Protein AF-A0A3L7VXT5-F1 (afdb_monomer)

Sequence (358 aa):
MPLFVVDVNRTQLFGAPLPRIDAHTLASYASHIYEGCEYGCNYCDGWGRHLRPYNEQIRLMPDIAHAASAELTTIDRRAVIGLTAESDAYQPAEQHYRRTRSVLRVLAEHGQPTVIMTKSPHVVDDIELLTEIHQRSLAMVMVTVMSHVVDVQNKLEDKNISTVDRFTTISQLKKAGIPVGVVIQPLIPYLNDTDYALSRLIEMSVAAGADFVHWDYLYTLNQRHRNRVYEALARIGNYPPSYMRNLYRDGMTIDPAYQQERNASLTRMCDDAKLPVHPPYAMFAQRLDPRNELELVILHQARRDMLQGRATLATIGQTLATRIAAGEMPLQELHHYAHYMLIRPAIQHVTGAAPFAD

Radius of gyration: 20.33 Å; Cα contacts (8 Å, |Δi|>4): 635; chains: 1; bounding box: 58×48×49 Å

pLDDT: mean 92.09, std 9.35, range [37.59, 98.81]

Structure (mmCIF, N/CA/C/O backbone):
data_AF-A0A3L7VXT5-F1
#
_entry.id   AF-A0A3L7VXT5-F1
#
loop_
_atom_site.group_PDB
_atom_site.id
_atom_site.type_symbol
_atom_site.label_atom_id
_atom_site.label_alt_id
_atom_site.label_comp_id
_atom_site.label_asym_id
_atom_site.label_entity_id
_atom_site.label_seq_id
_atom_site.pdbx_PDB_ins_code
_atom_site.Cartn_x
_atom_site.Cartn_y
_atom_site.Cartn_z
_atom_site.occupancy
_atom_site.B_iso_or_equiv
_atom_site.auth_seq_id
_atom_site.auth_comp_id
_atom_site.auth_asym_id
_atom_site.auth_atom_id
_atom_site.pdbx_PDB_model_num
ATOM 1 N N . MET A 1 1 ? 17.589 -22.103 7.845 1.00 39.59 1 MET A N 1
ATOM 2 C CA . MET A 1 1 ? 17.886 -21.536 9.178 1.00 39.59 1 MET A CA 1
ATOM 3 C C . MET A 1 1 ? 17.353 -20.121 9.189 1.00 39.59 1 MET A C 1
ATOM 5 O O . MET A 1 1 ? 17.625 -19.433 8.207 1.00 39.59 1 MET A O 1
ATOM 9 N N . PRO A 1 2 ? 16.603 -19.692 10.218 1.00 48.66 2 PRO A N 1
ATOM 10 C CA . PRO A 1 2 ? 16.332 -18.273 10.372 1.00 48.66 2 PRO A CA 1
ATOM 11 C C . PRO A 1 2 ? 17.675 -17.542 10.451 1.00 48.66 2 PRO A C 1
ATOM 13 O O . PRO A 1 2 ? 18.651 -18.058 11.005 1.00 48.66 2 PRO A O 1
ATOM 16 N N . LEU A 1 3 ? 17.723 -16.375 9.820 1.00 56.53 3 LEU A N 1
ATOM 17 C CA . LEU A 1 3 ? 18.817 -15.426 9.965 1.00 56.53 3 LEU A CA 1
ATOM 18 C C . LEU A 1 3 ? 19.055 -15.125 11.452 1.00 56.53 3 LEU A C 1
ATOM 20 O O . LEU A 1 3 ? 18.166 -15.335 12.276 1.00 56.53 3 LEU A O 1
ATOM 24 N N . PHE A 1 4 ? 20.248 -14.638 11.800 1.00 61.03 4 PHE A N 1
ATOM 25 C CA . PHE A 1 4 ? 20.572 -14.256 13.176 1.00 61.03 4 PHE A CA 1
ATOM 26 C C . PHE A 1 4 ? 19.459 -13.368 13.752 1.00 61.03 4 PHE A C 1
ATOM 28 O O . PHE A 1 4 ? 19.077 -12.373 13.138 1.00 61.03 4 PHE A O 1
ATOM 35 N N . VAL A 1 5 ? 18.922 -13.745 14.912 1.00 63.72 5 VAL A N 1
ATOM 36 C CA . VAL A 1 5 ? 17.883 -12.977 15.599 1.00 63.72 5 VAL A CA 1
ATOM 37 C C . VAL A 1 5 ? 18.503 -12.210 16.745 1.00 63.72 5 VAL A C 1
ATOM 39 O O . VAL A 1 5 ? 19.279 -12.762 17.522 1.00 63.72 5 VAL A O 1
ATOM 42 N N . VAL A 1 6 ? 18.167 -10.926 16.828 1.00 68.25 6 VAL A N 1
ATOM 43 C CA . VAL A 1 6 ? 18.542 -10.069 17.951 1.00 68.25 6 VAL A CA 1
ATOM 44 C C . VAL A 1 6 ? 17.299 -9.366 18.455 1.00 68.25 6 VAL A C 1
ATOM 46 O O . VAL A 1 6 ? 16.514 -8.836 17.665 1.00 68.25 6 VAL A O 1
ATOM 49 N N . ASP A 1 7 ? 17.143 -9.364 19.770 1.00 70.12 7 ASP A N 1
ATOM 50 C CA . ASP A 1 7 ? 16.088 -8.620 20.434 1.00 70.12 7 ASP A CA 1
ATOM 51 C C . ASP A 1 7 ? 16.396 -7.125 20.366 1.00 70.12 7 ASP A C 1
ATOM 53 O O . ASP A 1 7 ? 17.510 -6.684 20.669 1.00 70.12 7 ASP A O 1
ATOM 57 N N . VAL A 1 8 ? 15.410 -6.334 19.954 1.00 69.94 8 VAL A N 1
ATOM 58 C CA . VAL A 1 8 ? 15.520 -4.872 19.993 1.00 69.94 8 VAL A CA 1
ATOM 59 C C . VAL A 1 8 ? 14.933 -4.329 21.278 1.00 69.94 8 VAL A C 1
ATOM 61 O O . VAL A 1 8 ? 13.841 -4.709 21.696 1.00 69.94 8 VAL A O 1
ATOM 64 N N . ASN A 1 9 ? 15.635 -3.361 21.866 1.00 61.28 9 ASN A N 1
ATOM 65 C CA . ASN A 1 9 ? 15.128 -2.577 22.984 1.00 61.28 9 ASN A CA 1
ATOM 66 C C . ASN A 1 9 ? 14.250 -1.430 22.453 1.00 61.28 9 ASN A C 1
ATOM 68 O O . ASN A 1 9 ? 14.568 -0.250 22.596 1.00 61.28 9 ASN A O 1
ATOM 72 N N . ARG A 1 10 ? 13.193 -1.798 21.722 1.00 69.62 10 ARG A N 1
ATOM 73 C CA . ARG A 1 10 ? 12.215 -0.871 21.149 1.00 69.62 10 ARG A CA 1
ATOM 74 C C . ARG A 1 10 ? 11.041 -0.757 22.113 1.00 69.62 10 ARG A C 1
ATOM 76 O O . ARG A 1 10 ? 10.484 -1.766 22.525 1.00 69.62 10 ARG A O 1
ATOM 83 N N . THR A 1 11 ? 10.665 0.470 22.453 1.00 68.06 11 THR A N 1
ATOM 84 C CA . THR A 1 11 ? 9.609 0.751 23.439 1.00 68.06 11 THR A CA 1
ATOM 85 C C . THR A 1 11 ? 8.232 0.977 22.823 1.00 68.06 11 THR A C 1
ATOM 87 O O . THR A 1 11 ? 7.263 1.046 23.567 1.00 68.06 11 THR A O 1
ATOM 90 N N . GLN A 1 12 ? 8.142 1.118 21.496 1.00 81.81 12 GLN A N 1
ATOM 91 C CA . GLN A 1 12 ? 6.898 1.459 20.806 1.00 81.81 12 GLN A CA 1
ATOM 92 C C . GLN A 1 12 ? 6.746 0.671 19.500 1.00 81.81 12 GLN A C 1
ATOM 94 O O . GLN A 1 12 ? 7.598 0.792 18.621 1.00 81.81 12 GLN A O 1
ATOM 99 N N . LEU A 1 13 ? 5.673 -0.102 19.352 1.00 90.44 13 LEU A N 1
ATOM 100 C CA . LEU A 1 13 ? 5.334 -0.946 18.207 1.00 90.44 13 LEU A CA 1
ATOM 101 C C . LEU A 1 13 ? 4.607 -0.177 17.098 1.00 90.44 13 LEU A C 1
ATOM 103 O O . LEU A 1 13 ? 5.020 -0.243 15.931 1.00 90.44 13 LEU A O 1
ATOM 107 N N . PHE A 1 14 ? 3.531 0.524 17.442 1.00 91.06 14 PHE A N 1
ATOM 108 C CA . PHE A 1 14 ? 2.796 1.407 16.545 1.00 91.06 14 PHE A CA 1
ATOM 109 C C . PHE A 1 14 ? 3.460 2.767 16.697 1.00 91.06 14 PHE A C 1
ATOM 111 O O . PHE A 1 14 ? 3.373 3.354 17.767 1.00 91.06 14 PHE A O 1
ATOM 118 N N . GLY A 1 15 ? 4.220 3.220 15.693 1.00 86.50 15 GLY A N 1
ATOM 119 C CA . GLY A 1 15 ? 5.011 4.455 15.794 1.00 86.50 15 GLY A CA 1
ATOM 120 C C . GLY A 1 15 ? 4.179 5.692 16.167 1.00 86.50 15 GLY A C 1
ATOM 121 O O . GLY A 1 15 ? 2.993 5.613 16.470 1.00 86.50 15 GLY A O 1
ATOM 122 N N . ALA A 1 16 ? 4.772 6.884 16.130 1.00 90.81 16 ALA A N 1
ATOM 123 C CA . ALA A 1 16 ? 3.978 8.101 16.308 1.00 90.81 16 ALA A CA 1
ATOM 124 C C . ALA A 1 16 ? 2.809 8.155 15.293 1.00 90.81 16 ALA A C 1
ATOM 126 O O . ALA A 1 16 ? 2.971 7.655 14.171 1.00 90.81 16 ALA A O 1
ATOM 127 N N . PRO A 1 17 ? 1.654 8.749 15.660 1.00 92.44 17 PRO A N 1
ATOM 128 C CA . PRO A 1 17 ? 0.578 8.971 14.703 1.00 92.44 17 PRO A CA 1
ATOM 129 C C . PRO A 1 17 ? 1.132 9.719 13.494 1.00 92.44 17 PRO A C 1
ATOM 131 O O . PRO A 1 17 ? 1.925 10.658 13.634 1.00 92.44 17 PRO A O 1
ATOM 134 N N . LEU A 1 18 ? 0.729 9.289 12.303 1.00 92.12 18 LEU A N 1
ATOM 135 C CA . LEU A 1 18 ? 1.098 9.987 11.087 1.00 92.12 18 LEU A CA 1
ATOM 136 C C . LEU A 1 18 ? 0.507 11.405 11.139 1.00 92.12 18 LEU A C 1
ATOM 138 O O . LEU A 1 18 ? -0.612 11.578 11.626 1.00 92.12 18 LEU A O 1
ATOM 142 N N . PRO A 1 19 ? 1.210 12.425 10.607 1.00 90.38 19 PRO A N 1
ATOM 143 C CA . PRO A 1 19 ? 0.688 13.796 10.560 1.00 90.38 19 PRO A CA 1
ATOM 144 C C . PRO A 1 19 ? -0.663 13.905 9.845 1.00 90.38 19 PRO A C 1
ATOM 146 O O . PRO A 1 19 ? -1.369 14.899 9.984 1.00 90.38 19 PRO A O 1
ATOM 149 N N . ARG A 1 20 ? -0.965 12.900 9.023 1.00 91.12 20 ARG A N 1
ATOM 150 C CA . ARG A 1 20 ? -2.140 12.779 8.188 1.00 91.12 20 ARG A CA 1
ATOM 151 C C . ARG A 1 20 ? -2.388 11.303 7.880 1.00 91.12 20 ARG A C 1
ATOM 153 O O . ARG A 1 20 ? -1.420 10.541 7.823 1.00 91.12 20 ARG A O 1
ATOM 160 N N . ILE A 1 21 ? -3.639 10.906 7.643 1.00 94.44 21 ILE A N 1
ATOM 161 C CA . ILE A 1 21 ? -3.922 9.545 7.181 1.00 94.44 21 ILE A CA 1
ATOM 162 C C . ILE A 1 21 ? -3.230 9.273 5.837 1.00 94.44 21 ILE A C 1
ATOM 164 O O . ILE A 1 21 ? -3.186 10.111 4.928 1.00 94.44 21 ILE A O 1
ATOM 168 N N . ASP A 1 22 ? -2.644 8.089 5.718 1.00 94.75 22 ASP A N 1
ATOM 169 C CA . ASP A 1 22 ? -1.951 7.678 4.510 1.00 94.75 22 ASP A CA 1
ATOM 170 C C . ASP A 1 22 ? -2.964 7.223 3.450 1.00 94.75 22 ASP A C 1
ATOM 172 O O . ASP A 1 22 ? -3.685 6.246 3.629 1.00 94.75 22 ASP A O 1
ATOM 176 N N . ALA A 1 23 ? -3.029 7.918 2.313 1.00 93.38 23 ALA A N 1
ATOM 177 C CA . ALA A 1 23 ? -4.021 7.619 1.275 1.00 93.38 23 ALA A CA 1
ATOM 178 C C . ALA A 1 23 ? -3.813 6.264 0.578 1.00 93.38 23 ALA A C 1
ATOM 180 O O . ALA A 1 23 ? -4.740 5.754 -0.054 1.00 93.38 23 ALA A O 1
ATOM 181 N N . HIS A 1 24 ? -2.603 5.704 0.650 1.00 90.00 24 HIS A N 1
ATOM 182 C CA . HIS A 1 24 ? -2.246 4.458 -0.022 1.00 90.00 24 HIS A CA 1
ATOM 183 C C . HIS A 1 24 ? -2.673 3.252 0.807 1.00 90.00 24 HIS A C 1
ATOM 185 O O . HIS A 1 24 ? -3.269 2.321 0.280 1.00 90.00 24 HIS A O 1
ATOM 191 N N . THR A 1 25 ? -2.376 3.299 2.101 1.00 91.75 25 THR A N 1
ATOM 192 C CA . THR A 1 25 ? -2.522 2.214 3.076 1.00 91.75 25 THR A CA 1
ATOM 193 C C . THR A 1 25 ? -3.698 2.423 4.021 1.00 91.75 25 THR A C 1
ATOM 195 O O . THR A 1 25 ? -3.997 1.543 4.818 1.00 91.75 25 THR A O 1
ATOM 198 N N . LEU A 1 26 ? -4.355 3.584 3.951 1.00 95.25 26 LEU A N 1
ATOM 199 C CA . LEU A 1 26 ? -5.426 4.043 4.843 1.00 95.25 26 LEU A CA 1
ATOM 200 C C . LEU A 1 26 ? -4.975 4.152 6.307 1.00 95.25 26 LEU A C 1
ATOM 202 O O . LEU A 1 26 ? -5.807 4.319 7.190 1.00 95.25 26 LEU A O 1
ATOM 206 N N . ALA A 1 27 ? -3.674 4.051 6.578 1.00 95.75 27 ALA A N 1
ATOM 207 C CA . ALA A 1 27 ? -3.134 3.960 7.922 1.00 95.75 27 ALA A CA 1
ATOM 208 C C . ALA A 1 27 ? -3.071 5.330 8.605 1.00 95.75 27 ALA A C 1
ATOM 210 O O . ALA A 1 27 ? -2.662 6.321 8.004 1.00 95.75 27 ALA A O 1
ATOM 211 N N . SER A 1 28 ? -3.416 5.369 9.890 1.00 96.00 28 SER A N 1
ATOM 212 C CA . SER A 1 28 ? -3.121 6.496 10.786 1.00 96.00 28 SER A CA 1
ATOM 213 C C . SER A 1 28 ? -1.836 6.248 11.584 1.00 96.00 28 SER A C 1
ATOM 215 O O . SER A 1 28 ? -1.175 7.192 12.002 1.00 96.00 28 SER A O 1
ATOM 217 N N . TYR A 1 29 ? -1.472 4.978 11.775 1.00 95.62 29 TYR A N 1
ATOM 218 C CA . TYR A 1 29 ? -0.247 4.541 12.440 1.00 95.62 29 TYR A CA 1
ATOM 219 C C . TYR A 1 29 ? 0.454 3.503 11.573 1.00 95.62 29 TYR A C 1
ATOM 221 O O . TYR A 1 29 ? -0.192 2.592 11.060 1.00 95.62 29 TYR A O 1
ATOM 229 N N . ALA A 1 30 ? 1.776 3.594 11.454 1.00 92.62 30 ALA A N 1
ATOM 230 C CA . ALA A 1 30 ? 2.583 2.563 10.812 1.00 92.62 30 ALA A CA 1
ATOM 231 C C . ALA A 1 30 ? 3.220 1.645 11.864 1.00 92.62 30 ALA A C 1
ATOM 233 O O . ALA A 1 30 ? 3.727 2.106 12.893 1.00 92.62 30 ALA A O 1
ATOM 234 N N . SER A 1 31 ? 3.221 0.342 11.592 1.00 92.00 31 SER A N 1
ATOM 235 C CA . SER A 1 31 ? 3.870 -0.665 12.425 1.00 92.00 31 SER A CA 1
ATOM 236 C C . SER A 1 31 ? 4.930 -1.428 11.647 1.00 92.00 31 SER A C 1
ATOM 238 O O . SER A 1 31 ? 4.709 -1.876 10.522 1.00 92.00 31 SER A O 1
ATOM 240 N N . HIS A 1 32 ? 6.070 -1.630 12.298 1.00 87.56 32 HIS A N 1
ATOM 241 C CA . HIS A 1 32 ? 7.108 -2.548 11.852 1.00 87.56 32 HIS A CA 1
ATOM 242 C C . HIS A 1 32 ? 7.092 -3.744 12.801 1.00 87.56 32 HIS A C 1
ATOM 244 O O . HIS A 1 32 ? 7.619 -3.642 13.909 1.00 87.56 32 HIS A O 1
ATOM 250 N N . ILE A 1 33 ? 6.463 -4.848 12.389 1.00 92.50 33 ILE A N 1
ATOM 251 C CA . ILE A 1 33 ? 6.432 -6.087 13.189 1.00 92.50 33 ILE A CA 1
ATOM 252 C C . ILE A 1 33 ? 7.842 -6.672 13.332 1.00 92.50 33 ILE A C 1
ATOM 254 O O . ILE A 1 33 ? 8.224 -7.189 14.380 1.00 92.50 33 ILE A O 1
ATOM 258 N N . TYR A 1 34 ? 8.619 -6.539 12.263 1.00 91.25 34 TYR A N 1
ATOM 259 C CA . TYR A 1 34 ? 9.982 -7.017 12.139 1.00 91.25 34 TYR A CA 1
ATOM 260 C C . TYR A 1 34 ? 10.888 -5.871 11.684 1.00 91.25 34 TYR A C 1
ATOM 262 O O . TYR A 1 34 ? 10.480 -5.045 10.863 1.00 91.25 34 TYR A O 1
ATOM 270 N N . GLU A 1 35 ? 12.135 -5.845 12.153 1.00 88.94 35 GLU A N 1
ATOM 271 C CA . GLU A 1 35 ? 13.185 -5.055 11.499 1.00 88.94 35 GLU A CA 1
ATOM 272 C C . GLU A 1 35 ? 14.064 -5.958 10.638 1.00 88.94 35 GLU A C 1
ATOM 274 O O . GLU A 1 35 ? 14.481 -7.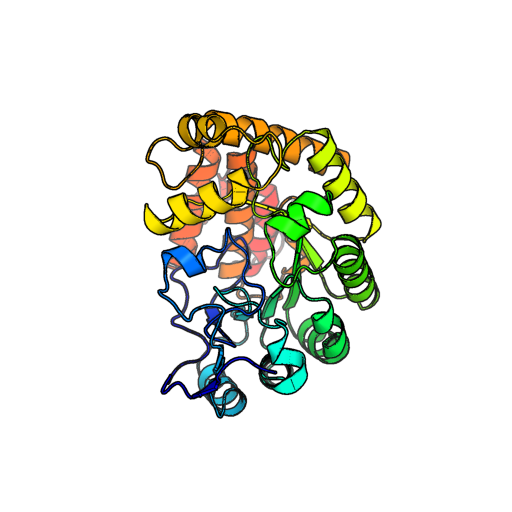032 11.073 1.00 88.94 35 GLU A O 1
ATOM 279 N N . GLY A 1 36 ? 14.378 -5.492 9.431 1.00 90.12 36 GLY A N 1
ATOM 280 C CA . GLY A 1 36 ? 14.971 -6.327 8.392 1.00 90.12 36 GLY A CA 1
ATOM 281 C C . GLY A 1 36 ? 13.915 -7.123 7.629 1.00 90.12 36 GLY A C 1
ATOM 282 O O . GLY A 1 36 ? 12.798 -7.322 8.114 1.00 90.12 36 GLY A O 1
ATOM 283 N N . CYS A 1 37 ? 14.243 -7.528 6.403 1.00 92.56 37 CYS A N 1
ATOM 284 C CA . CYS A 1 37 ? 13.313 -8.247 5.534 1.00 92.56 37 CYS A CA 1
ATOM 285 C C . CYS A 1 37 ? 14.007 -9.380 4.772 1.00 92.56 37 CYS A C 1
ATOM 287 O O . CYS A 1 37 ? 14.878 -9.147 3.931 1.00 92.56 37 CYS A O 1
ATOM 289 N N . GLU A 1 38 ? 13.581 -10.612 5.035 1.00 92.75 38 GLU A N 1
ATOM 290 C CA . GLU A 1 38 ? 14.129 -11.839 4.460 1.00 92.75 38 GLU A CA 1
ATOM 291 C C . GLU A 1 38 ? 13.884 -11.985 2.959 1.00 92.75 38 GLU A C 1
ATOM 293 O O . GLU A 1 38 ? 14.611 -12.738 2.315 1.00 92.75 38 GLU A O 1
ATOM 298 N N . TYR A 1 39 ? 12.898 -11.278 2.397 1.00 92.50 39 TYR A N 1
ATOM 299 C CA . TYR A 1 39 ? 12.631 -11.306 0.957 1.00 92.50 39 TYR A CA 1
ATOM 300 C C . TYR A 1 39 ? 13.779 -10.745 0.116 1.00 92.50 39 TYR A C 1
ATOM 302 O O . TYR A 1 39 ? 13.917 -11.111 -1.050 1.00 92.50 39 TYR A O 1
ATOM 310 N N . GLY A 1 40 ? 14.601 -9.860 0.693 1.00 91.38 40 GLY A N 1
ATOM 311 C CA . GLY A 1 40 ? 15.851 -9.421 0.075 1.00 91.38 40 GLY A CA 1
ATOM 312 C C . GLY A 1 40 ? 15.706 -8.703 -1.271 1.00 91.38 40 GLY A C 1
ATOM 313 O O . GLY A 1 40 ? 16.685 -8.644 -2.011 1.00 91.38 40 GLY A O 1
ATOM 314 N N . CYS A 1 41 ? 14.529 -8.147 -1.599 1.00 93.75 41 CYS A N 1
ATOM 315 C CA . CYS A 1 41 ? 14.275 -7.518 -2.898 1.00 93.75 41 CYS A CA 1
ATOM 316 C C . CYS A 1 41 ? 15.351 -6.469 -3.227 1.00 93.75 41 CYS A C 1
ATOM 318 O O . CYS A 1 41 ? 15.614 -5.557 -2.437 1.00 93.75 41 CYS A O 1
ATOM 320 N N . ASN A 1 42 ? 15.970 -6.575 -4.402 1.00 92.38 42 ASN A N 1
ATOM 321 C CA . ASN A 1 42 ? 17.084 -5.714 -4.805 1.00 92.38 42 ASN A CA 1
ATOM 322 C C . ASN A 1 42 ? 16.681 -4.242 -4.966 1.00 92.38 42 ASN A C 1
ATOM 324 O O . ASN A 1 42 ? 17.525 -3.364 -4.802 1.00 92.38 42 ASN A O 1
ATOM 328 N N . TYR A 1 43 ? 15.398 -3.995 -5.231 1.00 92.88 43 TYR A N 1
ATOM 329 C CA . TYR A 1 43 ? 14.787 -2.673 -5.356 1.00 92.88 43 TYR A CA 1
ATOM 330 C C . TYR A 1 43 ? 14.227 -2.100 -4.046 1.00 92.88 43 TYR A C 1
ATOM 332 O O . TYR A 1 43 ? 13.608 -1.041 -4.069 1.00 92.88 43 TYR A O 1
ATOM 340 N N . CYS A 1 44 ? 14.338 -2.818 -2.923 1.00 93.44 44 CYS A N 1
ATOM 341 C CA . CYS A 1 44 ? 13.692 -2.401 -1.681 1.00 93.44 44 CYS A CA 1
ATOM 342 C C . CYS A 1 44 ? 14.260 -1.071 -1.168 1.00 93.44 44 CYS A C 1
ATOM 344 O O . CYS A 1 44 ? 15.462 -0.961 -0.921 1.00 93.44 44 CYS A O 1
ATOM 346 N N . ASP A 1 45 ? 13.377 -0.120 -0.867 1.00 91.44 45 ASP A N 1
ATOM 347 C CA . ASP A 1 45 ? 13.712 1.151 -0.216 1.00 91.44 45 ASP A CA 1
ATOM 348 C C . ASP A 1 45 ? 14.453 0.981 1.117 1.00 91.44 45 ASP A C 1
ATOM 350 O O . ASP A 1 45 ? 15.268 1.830 1.494 1.00 91.44 45 ASP A O 1
ATOM 354 N N . GLY A 1 46 ? 14.255 -0.151 1.801 1.00 90.94 46 GLY A N 1
ATOM 355 C CA . GLY A 1 46 ? 15.014 -0.520 2.993 1.00 90.94 46 GLY A CA 1
ATOM 356 C C . GLY A 1 46 ? 16.530 -0.525 2.761 1.00 90.94 46 GLY A C 1
ATOM 357 O O . GLY A 1 46 ? 17.285 -0.151 3.654 1.00 90.94 46 GLY A O 1
ATOM 358 N N . TRP A 1 47 ? 17.001 -0.811 1.540 1.00 91.25 47 TRP A N 1
ATOM 359 C CA . TRP A 1 47 ? 18.421 -0.702 1.187 1.00 91.25 47 TRP A CA 1
ATOM 360 C C . TRP A 1 47 ? 18.935 0.731 1.120 1.00 91.25 47 TRP A C 1
ATOM 362 O O . TRP A 1 47 ? 20.133 0.954 1.292 1.00 91.25 47 TRP A O 1
ATOM 372 N N . GLY A 1 48 ? 18.061 1.705 0.868 1.00 89.88 48 GLY A N 1
ATOM 373 C CA . GLY A 1 48 ? 18.409 3.119 0.944 1.00 89.88 48 GLY A CA 1
ATOM 374 C C . GLY A 1 48 ? 18.528 3.606 2.384 1.00 89.88 48 GLY A C 1
ATOM 375 O O . GLY A 1 48 ? 19.406 4.423 2.662 1.00 89.88 48 GLY A O 1
ATOM 376 N N . ARG A 1 49 ? 17.706 3.065 3.288 1.00 89.56 49 ARG A N 1
ATOM 377 C CA . ARG A 1 49 ? 17.549 3.545 4.671 1.00 89.56 49 ARG A CA 1
ATOM 378 C C . ARG A 1 49 ? 18.411 2.794 5.687 1.00 89.56 49 ARG A C 1
ATOM 380 O O . ARG A 1 49 ? 18.859 3.391 6.657 1.00 89.56 49 ARG A O 1
ATOM 387 N N . HIS A 1 50 ? 18.731 1.528 5.419 1.00 88.25 50 HIS A N 1
ATOM 388 C CA . HIS A 1 50 ? 19.500 0.667 6.322 1.00 88.25 50 HIS A CA 1
ATOM 389 C C . HIS A 1 50 ? 20.825 0.224 5.712 1.00 88.25 50 HIS A C 1
ATOM 391 O O . HIS A 1 50 ? 20.983 0.105 4.491 1.00 88.25 50 HIS A O 1
ATOM 397 N N . LEU A 1 51 ? 21.805 -0.034 6.574 1.00 83.56 51 LEU A N 1
ATOM 398 C CA . LEU A 1 51 ? 23.041 -0.724 6.210 1.00 83.56 51 LEU A CA 1
ATOM 399 C C . LEU A 1 51 ? 22.869 -2.239 6.406 1.00 83.56 51 LEU A C 1
ATOM 401 O O . LEU A 1 51 ? 21.900 -2.714 7.000 1.00 83.56 51 LEU A O 1
ATOM 405 N N . ARG A 1 52 ? 23.817 -3.017 5.879 1.00 80.75 52 ARG A N 1
ATOM 406 C CA . ARG A 1 52 ? 23.941 -4.445 6.214 1.00 80.75 52 ARG A CA 1
ATOM 407 C C . ARG A 1 52 ? 23.988 -4.600 7.746 1.00 80.75 52 ARG A C 1
ATOM 409 O O . ARG A 1 52 ? 24.596 -3.740 8.386 1.00 80.75 52 ARG A O 1
ATOM 416 N N . PRO A 1 53 ? 23.391 -5.651 8.337 1.00 83.50 53 PRO A N 1
ATOM 417 C CA . PRO A 1 53 ? 22.819 -6.864 7.724 1.00 83.50 53 PRO A CA 1
ATOM 418 C C . PRO A 1 53 ? 21.280 -6.833 7.489 1.00 83.50 53 PRO A C 1
ATOM 420 O O . PRO A 1 53 ? 20.578 -7.747 7.898 1.00 83.50 53 PRO A O 1
ATOM 423 N N . TYR A 1 54 ? 20.718 -5.817 6.818 1.00 83.50 54 TYR A N 1
ATOM 424 C CA . TYR A 1 54 ? 19.254 -5.636 6.651 1.00 83.50 54 TYR A CA 1
ATOM 425 C C . TYR A 1 54 ? 18.425 -6.853 6.157 1.00 83.50 54 TYR A C 1
ATOM 427 O O . TYR A 1 54 ? 17.327 -7.068 6.659 1.00 83.50 54 TYR A O 1
ATOM 435 N N . ASN A 1 55 ? 18.902 -7.657 5.198 1.00 89.00 55 ASN A N 1
ATOM 436 C CA . ASN A 1 55 ? 18.226 -8.899 4.764 1.00 89.00 55 ASN A CA 1
ATOM 437 C C . ASN A 1 55 ? 18.927 -10.174 5.273 1.00 89.00 55 ASN A C 1
ATOM 439 O O . ASN A 1 55 ? 18.624 -11.270 4.813 1.00 89.00 55 ASN A O 1
ATOM 443 N N . GLU A 1 56 ? 19.907 -10.012 6.163 1.00 87.25 56 GLU A N 1
ATOM 444 C CA . GLU A 1 56 ? 20.767 -11.062 6.730 1.00 87.25 56 GLU A CA 1
ATOM 445 C C . GLU A 1 56 ? 20.539 -11.237 8.237 1.00 87.25 56 GLU A C 1
ATOM 447 O O . GLU A 1 56 ? 21.097 -12.133 8.868 1.00 87.25 56 GLU A O 1
ATOM 452 N N . GLN A 1 57 ? 19.714 -10.373 8.816 1.00 87.88 57 GLN A N 1
ATOM 453 C CA . GLN A 1 57 ? 19.345 -10.372 10.212 1.00 87.88 57 GLN A CA 1
ATOM 454 C C . GLN A 1 57 ? 17.910 -9.870 10.325 1.00 87.88 57 GLN A C 1
ATOM 456 O O . GLN A 1 57 ? 17.551 -8.866 9.709 1.00 87.88 57 GLN A O 1
ATOM 461 N N . ILE A 1 58 ? 17.114 -10.557 11.137 1.00 88.62 58 ILE A N 1
ATOM 462 C CA . ILE A 1 58 ? 15.775 -10.110 11.510 1.00 88.62 58 ILE A CA 1
ATOM 463 C C . ILE A 1 58 ? 15.826 -9.747 12.985 1.00 88.62 58 ILE A C 1
ATOM 465 O O . ILE A 1 58 ? 16.311 -10.535 13.798 1.00 88.62 58 ILE A O 1
ATOM 469 N N . ARG A 1 59 ? 15.341 -8.562 13.347 1.00 87.56 59 ARG A N 1
ATOM 470 C CA . ARG A 1 59 ? 15.219 -8.178 14.754 1.00 87.56 59 ARG A CA 1
ATOM 471 C C . ARG A 1 59 ? 13.770 -8.197 15.191 1.00 87.56 59 ARG A C 1
ATOM 473 O O . ARG A 1 59 ? 12.883 -7.754 14.459 1.00 87.56 59 ARG A O 1
ATOM 480 N N . LEU A 1 60 ? 13.561 -8.757 16.378 1.00 88.44 60 LEU A N 1
ATOM 481 C CA . LEU A 1 60 ? 12.246 -9.016 16.946 1.00 88.44 60 LEU A CA 1
ATOM 482 C C . LEU A 1 60 ? 12.044 -8.163 18.188 1.00 88.44 60 LEU A C 1
ATOM 484 O O . LEU A 1 60 ? 12.963 -7.970 18.983 1.00 88.44 60 LEU A O 1
ATOM 488 N N . MET A 1 61 ? 10.812 -7.706 18.375 1.00 88.44 61 MET A N 1
ATOM 489 C CA . MET A 1 61 ? 10.352 -7.230 19.672 1.00 88.44 61 MET A CA 1
ATOM 490 C C . MET A 1 61 ? 9.936 -8.457 20.510 1.00 88.44 61 MET A C 1
ATOM 492 O O . MET A 1 61 ? 9.031 -9.182 20.082 1.00 88.44 61 MET A O 1
ATOM 496 N N . PRO A 1 62 ? 10.574 -8.731 21.667 1.00 82.88 62 PRO A N 1
ATOM 497 C CA . PRO A 1 62 ? 10.338 -9.962 22.430 1.00 82.88 62 PRO A CA 1
ATOM 498 C C . PRO A 1 62 ? 8.879 -10.166 22.847 1.00 82.88 62 PRO A C 1
ATOM 500 O O . PRO A 1 62 ? 8.326 -11.247 22.618 1.00 82.88 62 PRO A O 1
ATOM 503 N N . ASP A 1 63 ? 8.250 -9.119 23.391 1.00 87.81 63 ASP A N 1
ATOM 504 C CA . ASP A 1 63 ? 6.864 -9.131 23.874 1.00 87.81 63 ASP A CA 1
ATOM 505 C C . ASP A 1 63 ? 5.971 -8.166 23.079 1.00 87.81 63 ASP A C 1
ATOM 507 O O . ASP A 1 63 ? 5.384 -7.209 23.587 1.00 87.81 63 ASP A O 1
ATOM 511 N N . ILE A 1 64 ? 5.919 -8.409 21.769 1.00 92.94 64 ILE A N 1
ATOM 512 C CA . ILE A 1 64 ? 5.191 -7.558 20.824 1.00 92.94 64 ILE A CA 1
ATOM 513 C C . ILE A 1 64 ? 3.683 -7.488 21.110 1.00 92.94 64 ILE A C 1
ATOM 515 O O . ILE A 1 64 ? 3.061 -6.460 20.864 1.00 92.94 64 ILE A O 1
ATOM 519 N N . ALA A 1 65 ? 3.088 -8.560 21.644 1.00 94.62 65 ALA A N 1
ATOM 520 C CA . ALA A 1 65 ? 1.659 -8.610 21.935 1.00 94.62 65 ALA A CA 1
ATOM 521 C C . ALA A 1 65 ? 1.311 -7.774 23.173 1.00 94.62 65 ALA A C 1
ATOM 523 O O . ALA A 1 65 ? 0.332 -7.028 23.149 1.00 94.62 65 ALA A O 1
ATOM 524 N N . HIS A 1 66 ? 2.131 -7.838 24.229 1.00 94.12 66 HIS A N 1
ATOM 525 C CA . HIS A 1 66 ? 1.952 -6.970 25.389 1.00 94.12 66 HIS A CA 1
ATOM 526 C C . HIS A 1 66 ? 2.140 -5.496 25.019 1.00 94.12 66 HIS A C 1
ATOM 528 O O . HIS A 1 66 ? 1.301 -4.672 25.380 1.00 94.12 66 HIS A O 1
ATOM 534 N N . ALA A 1 67 ? 3.179 -5.174 24.237 1.00 93.88 67 ALA A N 1
ATOM 535 C CA . ALA A 1 67 ? 3.403 -3.818 23.734 1.00 93.88 67 ALA A CA 1
ATOM 536 C C . ALA A 1 67 ? 2.206 -3.316 22.908 1.00 93.88 67 ALA A C 1
ATOM 538 O O . ALA A 1 67 ? 1.683 -2.235 23.178 1.00 93.88 67 ALA A O 1
ATOM 539 N N . ALA A 1 68 ? 1.700 -4.142 21.981 1.00 96.00 68 ALA A N 1
ATOM 540 C CA . ALA A 1 68 ? 0.497 -3.833 21.212 1.00 96.00 68 ALA A CA 1
ATOM 541 C C . ALA A 1 68 ? -0.694 -3.526 22.129 1.00 96.00 68 ALA A C 1
ATOM 543 O O . ALA A 1 68 ? -1.343 -2.494 21.978 1.00 96.00 68 ALA A O 1
ATOM 544 N N . SER A 1 69 ? -0.966 -4.397 23.105 1.00 96.44 69 SER A N 1
ATOM 545 C CA . SER A 1 69 ? -2.104 -4.224 24.010 1.00 96.44 69 SER A CA 1
ATOM 546 C C . SER A 1 69 ? -1.976 -2.962 24.858 1.00 96.44 69 SER A C 1
ATOM 548 O O . SER A 1 69 ? -2.982 -2.298 25.090 1.00 96.44 69 SER A O 1
ATOM 550 N N . ALA A 1 70 ? -0.769 -2.630 25.322 1.00 95.12 70 ALA A N 1
ATOM 551 C CA . ALA A 1 70 ? -0.522 -1.431 26.110 1.00 95.12 70 ALA A CA 1
ATOM 552 C C . ALA A 1 70 ? -0.733 -0.158 25.276 1.00 95.12 70 ALA A C 1
ATOM 554 O O . ALA A 1 70 ? -1.428 0.756 25.717 1.00 95.12 70 ALA A O 1
ATOM 555 N N . GLU A 1 71 ? -0.202 -0.107 24.054 1.00 95.69 71 GLU A N 1
ATOM 556 C CA . GLU A 1 71 ? -0.319 1.066 23.178 1.00 95.69 71 GLU A CA 1
ATOM 557 C C . GLU A 1 71 ? -1.767 1.324 22.730 1.00 95.69 71 GLU A C 1
ATOM 559 O O . GLU A 1 71 ? -2.230 2.471 22.763 1.00 95.69 71 GLU A O 1
ATOM 564 N N . LEU A 1 72 ? -2.524 0.266 22.407 1.00 96.81 72 LEU A N 1
ATOM 565 C CA . LEU A 1 72 ? -3.934 0.374 22.000 1.00 96.81 72 LEU A CA 1
ATOM 566 C C . LEU A 1 72 ? -4.854 0.957 23.081 1.00 96.81 72 LEU A C 1
ATOM 568 O O . LEU A 1 72 ? -5.957 1.388 22.761 1.00 96.81 72 LEU A O 1
ATOM 572 N N . THR A 1 73 ? -4.420 1.030 24.344 1.00 95.25 73 THR A N 1
ATOM 573 C CA . THR A 1 73 ? -5.198 1.716 25.394 1.00 95.25 73 THR A CA 1
ATOM 574 C C . THR A 1 73 ? -5.308 3.225 25.175 1.00 95.25 73 THR A C 1
ATOM 576 O O . THR A 1 73 ? -6.223 3.856 25.700 1.00 95.25 73 THR A O 1
ATOM 579 N N . THR A 1 74 ? -4.385 3.800 24.401 1.00 94.75 74 THR A N 1
ATOM 580 C CA . THR A 1 74 ? -4.294 5.246 24.146 1.00 94.75 74 THR A CA 1
ATOM 581 C C . THR A 1 74 ? -4.551 5.620 22.688 1.00 94.75 74 THR A C 1
ATOM 583 O O . THR A 1 74 ? -4.871 6.773 22.402 1.00 94.75 74 THR A O 1
ATOM 586 N N . ILE A 1 75 ? -4.426 4.662 21.765 1.00 95.69 75 ILE A N 1
ATOM 587 C CA . ILE A 1 75 ? -4.740 4.856 20.348 1.00 95.69 75 ILE A CA 1
ATOM 588 C C . ILE A 1 75 ? -6.262 4.881 20.154 1.00 95.69 75 ILE A C 1
ATOM 590 O O . ILE A 1 75 ? -6.997 4.083 20.734 1.00 95.69 75 ILE A O 1
ATOM 594 N N . ASP A 1 76 ? -6.742 5.796 19.309 1.00 94.44 76 ASP A N 1
ATOM 595 C CA . ASP A 1 76 ? -8.152 5.843 18.918 1.00 94.44 76 ASP A CA 1
ATOM 596 C C . ASP A 1 76 ? -8.574 4.509 18.278 1.00 94.44 76 ASP A C 1
ATOM 598 O O . ASP A 1 76 ? -7.948 4.023 17.335 1.00 94.44 76 ASP A O 1
ATOM 602 N N . ARG A 1 77 ? -9.682 3.930 18.751 1.00 95.06 77 ARG A N 1
ATOM 603 C CA . ARG A 1 77 ? -10.228 2.655 18.257 1.00 95.06 77 ARG A CA 1
ATOM 604 C C . ARG A 1 77 ? -10.623 2.677 16.781 1.00 95.06 77 ARG A C 1
ATOM 606 O O . ARG A 1 77 ? -10.834 1.616 16.204 1.00 95.06 77 ARG A O 1
ATOM 613 N N . ARG A 1 78 ? -10.774 3.859 16.179 1.00 94.75 78 ARG A N 1
ATOM 614 C CA . ARG A 1 78 ? -11.069 4.044 14.751 1.00 94.75 78 ARG A CA 1
ATOM 615 C C . ARG A 1 78 ? -9.831 4.377 13.913 1.00 94.75 78 ARG A C 1
ATOM 617 O O . ARG A 1 78 ? -9.943 4.483 12.691 1.00 94.75 78 ARG A O 1
ATOM 624 N N . ALA A 1 79 ? -8.663 4.538 14.535 1.00 95.81 79 ALA A N 1
ATOM 625 C CA . ALA A 1 79 ? -7.412 4.792 13.829 1.00 95.81 79 ALA A CA 1
ATOM 626 C C . ALA A 1 79 ? -6.871 3.512 13.187 1.00 95.81 79 ALA A C 1
ATOM 628 O O . ALA A 1 79 ? -6.727 2.478 13.831 1.00 95.81 79 ALA A O 1
ATOM 629 N N . VAL A 1 80 ? -6.532 3.561 11.906 1.00 97.38 80 VAL A N 1
ATOM 630 C CA . VAL A 1 80 ? -6.076 2.364 11.194 1.00 97.38 80 VAL A CA 1
ATOM 631 C C . VAL A 1 80 ? -4.616 2.071 11.526 1.00 97.38 80 VAL A C 1
ATOM 633 O O . VAL A 1 80 ? -3.749 2.933 11.350 1.00 97.38 80 VAL A O 1
ATOM 636 N N . ILE A 1 81 ? -4.335 0.837 11.942 1.00 97.69 81 ILE A N 1
ATOM 637 C CA . ILE A 1 81 ? -2.975 0.325 12.115 1.00 97.69 81 ILE A CA 1
ATOM 638 C C . ILE A 1 81 ? -2.502 -0.313 10.805 1.00 97.69 81 ILE A C 1
ATOM 640 O O . ILE A 1 81 ? -2.971 -1.384 10.409 1.00 97.69 81 ILE A O 1
ATOM 644 N N . GLY A 1 82 ? -1.554 0.338 10.139 1.00 97.00 82 GLY A N 1
ATOM 645 C CA . GLY A 1 82 ? -0.899 -0.162 8.939 1.00 97.00 82 GLY A CA 1
ATOM 646 C C . GLY A 1 82 ? 0.248 -1.114 9.269 1.00 97.00 82 GLY A C 1
ATOM 647 O O . GLY A 1 82 ? 1.291 -0.690 9.769 1.00 97.00 82 GLY A O 1
ATOM 648 N N . LEU A 1 83 ? 0.098 -2.391 8.922 1.00 96.12 83 LEU A N 1
ATOM 649 C CA . LEU A 1 83 ? 1.190 -3.365 8.847 1.00 96.12 83 LEU A CA 1
ATOM 650 C C . LEU A 1 83 ? 1.799 -3.311 7.436 1.00 96.12 83 LEU A C 1
ATOM 652 O O . LEU A 1 83 ? 1.723 -4.262 6.659 1.00 96.12 83 LEU A O 1
ATOM 656 N N . THR A 1 84 ? 2.302 -2.131 7.072 1.00 82.31 84 THR A N 1
ATOM 657 C CA . THR A 1 84 ? 2.646 -1.752 5.688 1.00 82.31 84 THR A CA 1
ATOM 658 C C . THR A 1 84 ? 4.053 -1.170 5.554 1.00 82.31 84 THR A C 1
ATOM 660 O O . THR A 1 84 ? 4.412 -0.616 4.515 1.00 82.31 84 THR A O 1
ATOM 663 N N . ALA A 1 85 ? 4.847 -1.265 6.619 1.00 71.31 85 ALA A N 1
ATOM 664 C CA . ALA A 1 85 ? 6.113 -0.566 6.733 1.00 71.31 85 ALA A CA 1
ATOM 665 C C . ALA A 1 85 ? 7.277 -1.294 6.022 1.00 71.31 85 ALA A C 1
ATOM 667 O O . ALA A 1 85 ? 7.084 -2.229 5.253 1.00 71.31 85 ALA A O 1
ATOM 668 N N . GLU A 1 86 ? 8.517 -0.857 6.262 1.00 76.75 86 GLU A N 1
ATOM 669 C CA . GLU A 1 86 ? 9.734 -1.295 5.543 1.00 76.75 86 GLU A CA 1
ATOM 670 C C . GLU A 1 86 ? 10.100 -2.787 5.675 1.00 76.75 86 GLU A C 1
ATOM 672 O O . GLU A 1 86 ? 11.140 -3.213 5.175 1.00 76.75 86 GLU A O 1
ATOM 677 N N . SER A 1 87 ? 9.294 -3.591 6.360 1.00 88.88 87 SER A N 1
ATOM 678 C CA . SER A 1 87 ? 9.443 -5.039 6.429 1.00 88.88 87 SER A CA 1
ATOM 679 C C . SER A 1 87 ? 8.093 -5.702 6.213 1.00 88.88 87 SER A C 1
ATOM 681 O O . SER A 1 87 ? 7.067 -5.199 6.670 1.00 88.88 87 SER A O 1
ATOM 683 N N . ASP A 1 88 ? 8.102 -6.833 5.514 1.00 94.44 88 ASP A N 1
ATOM 684 C CA . ASP A 1 88 ? 6.886 -7.589 5.260 1.00 94.44 88 ASP A CA 1
ATOM 685 C C . ASP A 1 88 ? 6.484 -8.353 6.527 1.00 94.44 88 ASP A C 1
ATOM 687 O O . ASP A 1 88 ? 7.251 -9.163 7.056 1.00 94.44 88 ASP A O 1
ATOM 691 N N . ALA A 1 89 ? 5.270 -8.092 7.009 1.00 95.25 89 ALA A N 1
ATOM 692 C CA . ALA A 1 89 ? 4.722 -8.712 8.211 1.00 95.25 89 ALA A CA 1
ATOM 693 C C . ALA A 1 89 ? 4.611 -10.246 8.084 1.00 95.25 89 ALA A C 1
ATOM 695 O O . ALA A 1 89 ? 4.652 -10.954 9.087 1.00 95.25 89 ALA A O 1
ATOM 696 N N . TYR A 1 90 ? 4.534 -10.775 6.863 1.00 96.44 90 TYR A N 1
ATOM 697 C CA . TYR A 1 90 ? 4.434 -12.207 6.579 1.00 96.44 90 TYR A CA 1
ATOM 698 C C . TYR A 1 90 ? 5.667 -12.766 5.863 1.00 96.44 90 TYR A C 1
ATOM 700 O O . TYR A 1 90 ? 5.587 -13.778 5.159 1.00 96.44 90 TYR A O 1
ATOM 708 N N . GLN A 1 91 ? 6.823 -12.124 6.035 1.00 94.50 91 GLN A N 1
ATOM 709 C CA . GLN A 1 91 ? 8.095 -12.666 5.567 1.00 94.50 91 GLN A CA 1
ATOM 710 C C . GLN A 1 91 ? 8.390 -14.068 6.149 1.00 94.50 91 GLN A C 1
ATOM 712 O O . GLN A 1 91 ? 7.788 -14.446 7.153 1.00 94.50 91 GLN A O 1
ATOM 717 N N . PRO A 1 92 ? 9.350 -14.835 5.594 1.00 94.06 92 PRO A N 1
ATOM 718 C CA . PRO A 1 92 ? 9.639 -16.207 6.034 1.00 94.06 92 PRO A CA 1
ATOM 719 C C . PRO A 1 92 ? 9.797 -16.421 7.555 1.00 94.06 92 PRO A C 1
ATOM 721 O O . PRO A 1 92 ? 9.352 -17.448 8.070 1.00 94.06 92 PRO A O 1
ATOM 724 N N . ALA A 1 93 ? 10.349 -15.450 8.293 1.00 93.12 93 ALA A N 1
ATOM 725 C CA . ALA A 1 93 ? 10.399 -15.451 9.758 1.00 93.12 93 ALA A CA 1
ATOM 726 C C . ALA A 1 93 ? 9.033 -15.712 10.427 1.00 93.12 93 ALA A C 1
ATOM 728 O O . ALA A 1 93 ? 8.973 -16.405 11.447 1.00 93.12 93 ALA A O 1
ATOM 729 N N . GLU A 1 94 ? 7.931 -15.216 9.857 1.00 95.12 94 GLU A N 1
ATOM 730 C CA . GLU A 1 94 ? 6.582 -15.337 10.426 1.00 95.12 94 GLU A CA 1
ATOM 731 C C . GLU A 1 94 ? 6.130 -16.797 10.559 1.00 95.12 94 GLU A C 1
ATOM 733 O O . GLU A 1 94 ? 5.440 -17.125 11.524 1.00 95.12 94 GLU A O 1
ATOM 738 N N . GLN A 1 95 ? 6.605 -17.703 9.692 1.00 92.50 95 GLN A N 1
ATOM 739 C CA . GLN A 1 95 ? 6.319 -19.142 9.798 1.00 92.50 95 GLN A CA 1
ATOM 740 C C . GLN A 1 95 ? 6.760 -19.734 11.147 1.00 92.50 95 GLN A C 1
ATOM 742 O O . GLN A 1 95 ? 6.154 -20.692 11.632 1.00 92.50 95 GLN A O 1
ATOM 747 N N . HIS A 1 96 ? 7.805 -19.160 11.751 1.00 92.69 96 HIS A N 1
ATOM 748 C CA . HIS A 1 96 ? 8.395 -19.628 13.002 1.00 92.69 96 HIS A CA 1
ATOM 749 C C . HIS A 1 96 ? 7.961 -18.767 14.192 1.00 92.69 96 HIS A C 1
ATOM 751 O O . HIS A 1 96 ? 7.555 -19.306 15.220 1.00 92.69 96 HIS A O 1
ATOM 757 N N . TYR A 1 97 ? 8.043 -17.437 14.069 1.00 93.88 97 TYR A N 1
ATOM 758 C CA . TYR A 1 97 ? 7.865 -16.534 15.213 1.00 93.88 97 TYR A CA 1
ATOM 759 C C . TYR A 1 97 ? 6.425 -16.072 15.433 1.00 93.88 97 TYR A C 1
ATOM 761 O O . TYR A 1 97 ? 6.098 -15.677 16.552 1.00 93.88 97 TYR A O 1
ATOM 769 N N . ARG A 1 98 ? 5.575 -16.118 14.399 1.00 95.50 98 ARG A N 1
ATOM 770 C CA . ARG A 1 98 ? 4.146 -15.763 14.464 1.00 95.50 98 ARG A CA 1
ATOM 771 C C . ARG A 1 98 ? 3.857 -14.419 15.155 1.00 95.50 98 ARG A C 1
ATOM 773 O O . ARG A 1 98 ? 2.903 -14.295 15.931 1.00 95.50 98 ARG A O 1
ATOM 780 N N . ARG A 1 99 ? 4.719 -13.419 14.932 1.00 95.56 99 ARG A N 1
ATOM 781 C CA . ARG A 1 99 ? 4.615 -12.103 15.580 1.00 95.56 99 ARG A CA 1
ATOM 782 C C . ARG A 1 99 ? 3.447 -11.318 15.012 1.00 95.56 99 ARG A C 1
ATOM 784 O O . ARG A 1 99 ? 2.679 -10.761 15.795 1.00 95.56 99 ARG A O 1
ATOM 791 N N . THR A 1 100 ? 3.255 -11.349 13.698 1.00 97.19 100 THR A N 1
ATOM 792 C CA . THR A 1 100 ? 2.106 -10.707 13.053 1.00 97.19 100 THR A CA 1
ATOM 793 C C . THR A 1 100 ? 0.809 -11.319 13.547 1.00 97.19 100 THR A C 1
ATOM 795 O O . THR A 1 100 ? -0.050 -10.579 14.021 1.00 97.19 100 THR A O 1
ATOM 798 N N . ARG A 1 101 ? 0.706 -12.655 13.586 1.00 98.00 101 ARG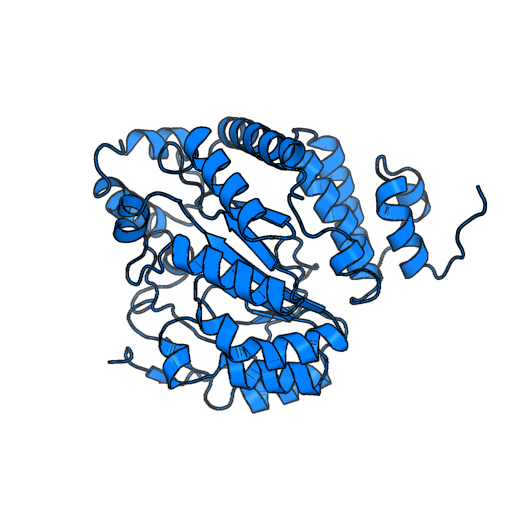 A N 1
ATOM 799 C CA . ARG A 1 101 ? -0.473 -13.328 14.156 1.00 98.00 101 ARG A CA 1
ATOM 800 C C . ARG A 1 101 ? -0.737 -12.906 15.603 1.00 98.00 101 ARG A C 1
ATOM 802 O O . ARG A 1 101 ? -1.885 -12.680 15.978 1.00 98.00 101 ARG A O 1
ATOM 809 N N . SER A 1 102 ? 0.306 -12.794 16.430 1.00 97.69 102 SER A N 1
ATOM 810 C CA . SER A 1 102 ? 0.145 -12.369 17.829 1.00 97.69 102 SER A CA 1
ATOM 811 C C . SER A 1 102 ? -0.390 -10.938 17.955 1.00 97.69 102 SER A C 1
ATOM 813 O O . SER A 1 102 ? -1.269 -10.694 18.778 1.00 97.69 102 SER A O 1
ATOM 815 N N . VAL A 1 103 ? 0.059 -10.020 17.094 1.00 97.94 103 VAL A N 1
ATOM 816 C CA . VAL A 1 103 ? -0.459 -8.646 17.037 1.00 97.94 103 VAL A CA 1
ATOM 817 C C . VAL A 1 103 ? -1.887 -8.626 16.495 1.00 97.94 103 VAL A C 1
ATOM 819 O O . VAL A 1 103 ? -2.736 -7.948 17.065 1.00 97.94 103 VAL A O 1
ATOM 822 N N . LEU A 1 104 ? -2.195 -9.416 15.462 1.00 98.62 104 LEU A N 1
ATOM 823 C CA . LEU A 1 104 ? -3.547 -9.526 14.911 1.00 98.62 104 LEU A CA 1
ATOM 824 C C . LEU A 1 104 ? -4.571 -10.015 15.934 1.00 98.62 104 LEU A C 1
ATOM 826 O O . LEU A 1 104 ? -5.686 -9.507 15.944 1.00 98.62 104 LEU A O 1
ATOM 830 N N . ARG A 1 105 ? -4.202 -10.938 16.830 1.00 98.62 105 ARG A N 1
ATOM 831 C CA . ARG A 1 105 ? -5.075 -11.343 17.945 1.00 98.62 105 ARG A CA 1
ATOM 832 C C . ARG A 1 105 ? -5.426 -10.167 18.850 1.00 98.62 105 ARG A C 1
ATOM 834 O O . ARG A 1 105 ? -6.593 -9.962 19.156 1.00 98.62 105 ARG A O 1
ATOM 841 N N . VAL A 1 106 ? -4.431 -9.366 19.221 1.00 98.44 106 VAL A N 1
ATOM 842 C CA . VAL A 1 106 ? -4.644 -8.181 20.061 1.00 98.44 106 VAL A CA 1
ATOM 843 C C . VAL A 1 106 ? -5.501 -7.138 19.331 1.00 98.44 106 VAL A C 1
ATOM 845 O O . VAL A 1 106 ? -6.420 -6.574 19.925 1.00 98.44 106 VAL A O 1
ATOM 848 N N . LEU A 1 107 ? -5.253 -6.906 18.037 1.00 98.44 107 LEU A N 1
ATOM 849 C CA . LEU A 1 107 ? -6.074 -6.010 17.214 1.00 98.44 107 LEU A CA 1
ATOM 850 C C . LEU A 1 107 ? -7.524 -6.510 17.110 1.00 98.44 107 LEU A C 1
ATOM 852 O O . LEU A 1 107 ? -8.445 -5.705 17.243 1.00 98.44 107 LEU A O 1
ATOM 856 N N . ALA A 1 108 ? -7.731 -7.820 16.944 1.00 98.50 108 ALA A N 1
ATOM 857 C CA . ALA A 1 108 ? -9.048 -8.455 16.920 1.00 98.50 108 ALA A CA 1
ATOM 858 C C . ALA A 1 108 ? -9.794 -8.264 18.242 1.00 98.50 108 ALA A C 1
ATOM 860 O O . ALA A 1 108 ? -10.907 -7.742 18.230 1.00 98.50 108 ALA A O 1
ATOM 861 N N . GLU A 1 109 ? -9.151 -8.531 19.384 1.00 97.88 109 GLU A N 1
ATOM 862 C CA . GLU A 1 109 ? -9.717 -8.307 20.722 1.00 97.88 109 GLU A CA 1
ATOM 863 C C . GLU A 1 109 ? -10.190 -6.849 20.899 1.00 97.88 109 GLU A C 1
ATOM 865 O O . GLU A 1 109 ? -11.319 -6.585 21.343 1.00 97.88 109 GLU A O 1
ATOM 870 N N . HIS A 1 110 ? -9.386 -5.888 20.436 1.00 97.00 110 HIS A N 1
ATOM 871 C CA . HIS A 1 110 ? -9.705 -4.459 20.476 1.00 97.00 110 HIS A CA 1
ATOM 872 C C . HIS A 1 110 ? -10.644 -3.999 19.344 1.00 97.00 110 HIS A C 1
ATOM 874 O O . HIS A 1 110 ? -11.160 -2.881 19.399 1.00 97.00 110 HIS A O 1
ATOM 880 N N . GLY A 1 111 ? -10.938 -4.830 18.343 1.00 96.19 111 GLY A N 1
ATOM 881 C CA . GLY A 1 111 ? -11.663 -4.413 17.139 1.00 96.19 111 GLY A CA 1
ATOM 882 C C . GLY A 1 111 ? -10.970 -3.259 16.405 1.00 96.19 111 GLY A C 1
ATOM 883 O O . GLY A 1 111 ? -11.646 -2.429 15.800 1.00 96.19 111 GLY A O 1
ATOM 884 N N . GLN A 1 112 ? -9.644 -3.170 16.504 1.00 97.94 112 GLN A N 1
ATOM 885 C CA . GLN A 1 112 ? -8.850 -2.092 15.928 1.00 97.94 112 GLN A CA 1
ATOM 886 C C . GLN A 1 112 ? -8.756 -2.271 14.405 1.00 97.94 112 GLN A C 1
ATOM 888 O O . GLN A 1 112 ? -8.357 -3.352 13.962 1.00 97.94 112 GLN A O 1
ATOM 893 N N . PRO A 1 113 ? -9.081 -1.255 13.586 1.00 97.88 113 PRO A N 1
ATOM 894 C CA . PRO A 1 113 ? -8.970 -1.388 12.146 1.00 97.88 113 PRO A CA 1
ATOM 895 C C . PRO A 1 113 ? -7.506 -1.542 11.727 1.00 97.88 113 PRO A C 1
ATOM 897 O O . PRO A 1 113 ? -6.607 -0.897 12.271 1.00 97.88 113 PRO A O 1
ATOM 900 N N . THR A 1 114 ? -7.261 -2.393 10.736 1.00 98.06 114 THR A N 1
ATOM 901 C CA . THR A 1 114 ? -5.923 -2.708 10.247 1.00 98.06 114 THR A CA 1
ATOM 902 C C . THR A 1 114 ? -5.878 -2.863 8.734 1.00 98.06 114 THR A C 1
ATOM 904 O O . THR A 1 114 ? -6.802 -3.379 8.101 1.00 98.06 114 THR A O 1
ATOM 907 N N . VAL A 1 115 ? -4.764 -2.428 8.152 1.00 98.06 115 VAL A N 1
ATOM 908 C CA . VAL A 1 115 ? -4.432 -2.683 6.752 1.00 98.06 115 VAL A CA 1
ATOM 909 C C . VAL A 1 115 ? -3.074 -3.351 6.691 1.00 98.06 115 VAL A C 1
ATOM 911 O O . VAL A 1 115 ? -2.120 -2.889 7.311 1.00 98.06 115 VAL A O 1
ATOM 914 N N . ILE A 1 116 ? -2.983 -4.437 5.934 1.00 98.38 116 ILE A N 1
ATOM 915 C CA . ILE A 1 116 ? -1.754 -5.213 5.766 1.00 98.38 116 ILE A CA 1
ATOM 916 C C . ILE A 1 116 ? -1.286 -5.079 4.330 1.00 98.38 116 ILE A C 1
ATOM 918 O O . ILE A 1 116 ? -2.085 -5.250 3.416 1.00 98.38 116 ILE A O 1
ATOM 922 N N . MET A 1 117 ? 0.007 -4.842 4.120 1.00 97.56 117 MET A N 1
ATOM 923 C CA . MET A 1 117 ? 0.621 -4.923 2.798 1.00 97.56 117 MET A CA 1
ATOM 924 C C . MET A 1 117 ? 1.666 -6.034 2.795 1.00 97.56 117 MET A C 1
ATOM 926 O O . MET A 1 117 ? 2.584 -6.020 3.611 1.00 97.56 117 MET A O 1
ATOM 930 N N . THR A 1 118 ? 1.525 -7.009 1.896 1.00 97.38 118 THR A N 1
ATOM 931 C CA . THR A 1 118 ? 2.402 -8.189 1.871 1.00 97.38 118 THR A CA 1
ATOM 932 C C . THR A 1 118 ? 2.579 -8.773 0.469 1.00 97.38 118 THR A C 1
ATOM 934 O O . THR A 1 118 ? 1.753 -8.574 -0.422 1.00 97.38 118 THR A O 1
ATOM 937 N N . LYS A 1 119 ? 3.669 -9.513 0.256 1.00 95.94 119 LYS A N 1
ATOM 938 C CA . LYS A 1 119 ? 3.878 -10.407 -0.903 1.00 95.94 119 LYS A CA 1
ATOM 939 C C . LYS A 1 119 ? 3.556 -11.867 -0.580 1.00 95.94 119 LYS A C 1
ATOM 941 O O . LYS A 1 119 ? 3.551 -12.706 -1.479 1.00 95.94 119 LYS A O 1
ATOM 946 N N . SER A 1 120 ? 3.348 -12.176 0.695 1.00 96.31 120 SER A N 1
ATOM 947 C CA . SER A 1 120 ? 3.313 -13.531 1.222 1.00 96.31 120 SER A CA 1
ATOM 948 C C . SER A 1 120 ? 1.935 -14.177 1.094 1.00 96.31 120 SER A C 1
ATOM 950 O O . SER A 1 120 ? 0.930 -13.520 1.370 1.00 96.31 120 SER A O 1
ATOM 952 N N . PRO A 1 121 ? 1.855 -15.481 0.777 1.00 97.12 121 PRO A N 1
ATOM 953 C CA . PRO A 1 121 ? 0.605 -16.222 0.881 1.00 97.12 121 PRO A CA 1
ATOM 954 C C . PRO A 1 121 ? 0.196 -16.501 2.335 1.00 97.12 121 PRO A C 1
ATOM 956 O O . PRO A 1 121 ? -0.968 -16.792 2.587 1.00 97.12 121 PRO A O 1
ATOM 959 N N . HIS A 1 122 ? 1.108 -16.364 3.306 1.00 96.75 122 HIS A N 1
ATOM 960 C CA . HIS A 1 122 ? 0.850 -16.706 4.713 1.00 96.75 122 HIS A CA 1
ATOM 961 C C . HIS A 1 122 ? -0.188 -15.829 5.409 1.00 96.75 122 HIS A C 1
ATOM 963 O O . HIS A 1 122 ? -0.711 -16.215 6.447 1.00 96.75 122 HIS A O 1
ATOM 969 N N . VAL A 1 123 ? -0.562 -14.691 4.822 1.00 98.19 123 VAL A N 1
ATOM 970 C CA . VAL A 1 123 ? -1.701 -13.901 5.311 1.00 98.19 123 VAL A CA 1
ATOM 971 C C . VAL A 1 123 ? -3.015 -14.697 5.313 1.00 98.19 123 VAL A C 1
ATOM 973 O O . VAL A 1 123 ? -3.911 -14.419 6.107 1.00 98.19 123 VAL A O 1
ATOM 976 N N . VAL A 1 124 ? -3.124 -15.731 4.471 1.00 98.50 124 VAL A N 1
ATOM 977 C CA . VAL A 1 124 ? -4.284 -16.636 4.416 1.00 98.50 124 VAL A CA 1
ATOM 978 C C . VAL A 1 124 ? -4.435 -17.448 5.706 1.00 98.50 124 VAL A C 1
ATOM 980 O O . VAL A 1 124 ? -5.560 -17.757 6.100 1.00 98.50 124 VAL A O 1
ATOM 983 N N . ASP A 1 125 ? -3.333 -17.725 6.410 1.00 98.19 125 ASP A N 1
ATOM 984 C CA . ASP A 1 125 ? -3.338 -18.486 7.666 1.00 98.19 125 ASP A CA 1
ATOM 985 C C . ASP A 1 125 ? -4.055 -17.725 8.806 1.00 98.19 125 ASP A C 1
ATOM 987 O O . ASP A 1 125 ? -4.472 -18.327 9.803 1.00 98.19 125 ASP A O 1
ATOM 991 N N . ASP A 1 126 ? -4.239 -16.407 8.650 1.00 98.62 126 ASP A N 1
ATOM 992 C CA . ASP A 1 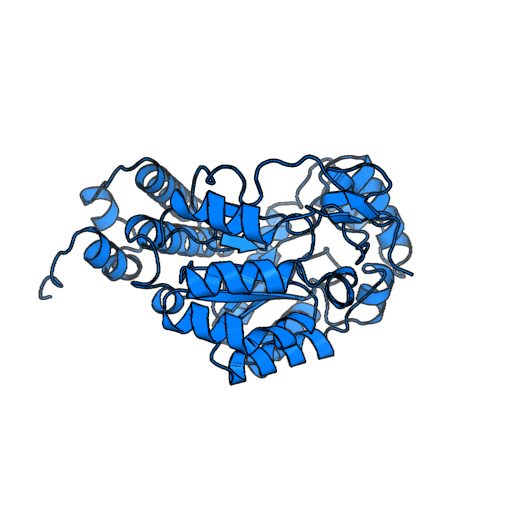126 ? -4.871 -15.506 9.620 1.00 98.62 126 ASP A CA 1
ATOM 993 C C . ASP A 1 126 ? -6.244 -14.973 9.164 1.00 98.62 126 ASP A C 1
ATOM 995 O O . ASP A 1 126 ? -6.774 -14.039 9.770 1.00 98.62 126 ASP A O 1
ATOM 999 N N . ILE A 1 127 ? -6.869 -15.577 8.142 1.00 98.75 127 ILE A N 1
ATOM 1000 C CA . ILE A 1 127 ? -8.204 -15.177 7.648 1.00 98.75 127 ILE A CA 1
ATOM 1001 C C . ILE A 1 127 ? -9.244 -15.081 8.768 1.00 98.75 127 ILE A C 1
ATOM 1003 O O . ILE A 1 127 ? -10.062 -14.164 8.755 1.00 98.75 127 ILE A O 1
ATOM 1007 N N . GLU A 1 128 ? -9.219 -15.996 9.737 1.00 98.62 128 GLU A N 1
ATOM 1008 C CA . GLU A 1 128 ? -10.154 -15.988 10.869 1.00 98.62 128 GLU A CA 1
ATOM 1009 C C . GLU A 1 128 ? -10.049 -14.685 11.681 1.00 98.62 128 GLU A C 1
ATOM 1011 O O . GLU A 1 128 ? -11.056 -14.018 11.910 1.00 98.62 128 GLU A O 1
ATOM 1016 N N . LEU A 1 129 ? -8.824 -14.262 12.014 1.00 98.75 129 LEU A N 1
ATOM 1017 C CA . LEU A 1 129 ? -8.564 -13.020 12.752 1.00 98.75 129 LEU A CA 1
ATOM 1018 C C . LEU A 1 129 ? -8.916 -11.786 11.918 1.00 98.75 129 LEU A C 1
ATOM 1020 O O . LEU A 1 129 ? -9.529 -10.845 12.420 1.00 98.75 129 LEU A O 1
ATOM 1024 N N . LEU A 1 130 ? -8.564 -11.792 10.629 1.00 98.75 130 LEU A N 1
ATOM 1025 C CA . LEU A 1 130 ? -8.917 -10.707 9.709 1.00 98.75 130 LEU A CA 1
ATOM 1026 C C . LEU A 1 130 ? -10.435 -10.564 9.569 1.00 98.75 130 LEU A C 1
ATOM 1028 O O . LEU A 1 130 ? -10.943 -9.447 9.496 1.00 98.75 130 LEU A O 1
ATOM 1032 N N . THR A 1 131 ? -11.161 -11.681 9.568 1.00 98.62 131 THR A N 1
ATOM 1033 C CA . THR A 1 131 ? -12.626 -11.696 9.506 1.00 98.62 131 THR A CA 1
ATOM 1034 C C . THR A 1 131 ? -13.224 -11.124 10.785 1.00 98.62 131 THR A C 1
ATOM 1036 O O . THR A 1 131 ? -14.110 -10.276 10.705 1.00 98.62 131 THR A O 1
ATOM 1039 N N . GLU A 1 132 ? -12.714 -11.520 11.955 1.00 98.44 132 GLU A N 1
ATOM 1040 C CA . GLU A 1 132 ? -13.148 -10.970 13.245 1.00 98.44 132 GLU A CA 1
ATOM 1041 C C . GLU A 1 132 ? -12.948 -9.446 13.307 1.00 98.44 132 GLU A C 1
ATOM 1043 O O . GLU A 1 132 ? -13.869 -8.706 13.668 1.00 98.44 132 GLU A O 1
ATOM 1048 N N . ILE A 1 133 ? -11.778 -8.956 12.880 1.00 98.50 133 ILE A N 1
ATOM 1049 C CA . ILE A 1 133 ? -11.505 -7.515 12.800 1.00 98.50 133 ILE A CA 1
ATOM 1050 C C . ILE A 1 133 ? -12.470 -6.849 11.814 1.00 98.50 133 ILE A C 1
ATOM 1052 O O . ILE A 1 133 ? -13.112 -5.859 12.161 1.00 98.50 133 ILE A O 1
ATOM 1056 N N . HIS A 1 134 ? -12.630 -7.396 10.604 1.00 98.12 134 HIS A N 1
ATOM 1057 C CA . HIS A 1 134 ? -13.478 -6.802 9.566 1.00 98.12 134 HIS A CA 1
ATOM 1058 C C . HIS A 1 134 ? -14.974 -6.798 9.927 1.00 98.12 134 HIS A C 1
ATOM 1060 O O . HIS A 1 134 ? -15.734 -5.971 9.425 1.00 98.12 134 HIS A O 1
ATOM 1066 N N . GLN A 1 135 ? -15.434 -7.691 10.801 1.00 96.94 135 GLN A N 1
ATOM 1067 C CA . GLN A 1 135 ? -16.809 -7.650 11.309 1.00 96.94 135 GLN A CA 1
ATOM 1068 C C . GLN A 1 135 ? -17.038 -6.485 12.281 1.00 96.94 135 GLN A C 1
ATOM 1070 O O . GLN A 1 135 ? -18.154 -5.976 12.371 1.00 96.94 135 GLN A O 1
ATOM 1075 N N . ARG A 1 136 ? -15.994 -6.053 13.000 1.00 96.38 136 ARG A N 1
ATOM 1076 C CA . ARG A 1 136 ? -16.073 -5.013 14.041 1.00 96.38 136 ARG A CA 1
ATOM 1077 C C . ARG A 1 136 ? -15.622 -3.632 13.556 1.00 96.38 136 ARG A C 1
ATOM 1079 O O . ARG A 1 136 ? -16.112 -2.627 14.063 1.00 96.38 136 ARG A O 1
ATOM 1086 N N . SER A 1 137 ? -14.694 -3.578 12.607 1.00 96.25 137 SER A N 1
ATOM 1087 C CA . SER A 1 137 ? -14.114 -2.362 12.023 1.00 96.25 137 SER A CA 1
ATOM 1088 C C . SER A 1 137 ? -13.597 -2.657 10.606 1.00 96.25 137 SER A C 1
ATOM 1090 O O . SER A 1 137 ? -14.268 -3.354 9.856 1.00 96.25 137 SER A O 1
ATOM 1092 N N . LEU A 1 138 ? -12.455 -2.124 10.166 1.00 97.62 138 LEU A N 1
ATOM 1093 C CA . LEU A 1 138 ? -11.883 -2.402 8.844 1.00 97.62 138 LEU A CA 1
ATOM 1094 C C . LEU A 1 138 ? -10.685 -3.347 8.975 1.00 97.62 138 LEU A C 1
ATOM 1096 O O . LEU A 1 138 ? -9.676 -2.950 9.537 1.00 97.62 138 LEU A O 1
ATOM 1100 N N . ALA A 1 139 ? -10.745 -4.541 8.384 1.00 98.31 139 ALA A N 1
ATOM 1101 C CA . ALA A 1 139 ? -9.538 -5.256 7.954 1.00 98.31 139 ALA A CA 1
ATOM 1102 C C . ALA A 1 139 ? -9.444 -5.210 6.426 1.00 98.31 139 ALA A C 1
ATOM 1104 O O . ALA A 1 139 ? -10.457 -5.437 5.764 1.00 98.31 139 ALA A O 1
ATOM 1105 N N . MET A 1 140 ? -8.268 -4.918 5.873 1.00 98.12 140 MET A N 1
ATOM 1106 C CA . MET A 1 140 ? -7.999 -4.945 4.429 1.00 98.12 140 MET A CA 1
ATOM 1107 C C . MET A 1 140 ? -6.595 -5.488 4.169 1.00 98.12 140 MET A C 1
ATOM 1109 O O . MET A 1 140 ? -5.666 -5.223 4.934 1.00 98.12 140 MET A O 1
ATOM 1113 N N . VAL A 1 141 ? -6.426 -6.214 3.065 1.00 98.62 141 VAL A N 1
ATOM 1114 C CA . VAL A 1 141 ? -5.116 -6.714 2.633 1.00 98.62 141 VAL A CA 1
ATOM 1115 C C . VAL A 1 141 ? -4.749 -6.136 1.270 1.00 98.62 141 VAL A C 1
ATOM 1117 O O . VAL A 1 141 ? -5.548 -6.106 0.344 1.00 98.62 141 VAL A O 1
ATOM 1120 N N . MET A 1 142 ? -3.514 -5.687 1.129 1.00 98.44 142 MET A N 1
ATOM 1121 C CA . MET A 1 142 ? -2.920 -5.211 -0.109 1.00 98.44 142 MET A CA 1
ATOM 1122 C C . MET A 1 142 ? -1.810 -6.177 -0.510 1.00 98.44 142 MET A C 1
ATOM 1124 O O . MET A 1 142 ? -0.813 -6.323 0.198 1.00 98.44 142 MET A O 1
ATOM 1128 N N . VAL A 1 143 ? -1.971 -6.854 -1.644 1.00 98.38 143 VAL A N 1
ATOM 1129 C CA . VAL A 1 143 ? -0.989 -7.833 -2.120 1.00 98.38 143 VAL A CA 1
ATOM 1130 C C . VAL A 1 143 ? -0.079 -7.181 -3.155 1.00 98.38 143 VAL A C 1
ATOM 1132 O O . VAL A 1 143 ? -0.535 -6.741 -4.212 1.00 98.38 143 VAL A O 1
ATOM 1135 N N . THR A 1 144 ? 1.221 -7.101 -2.861 1.00 97.31 144 THR A N 1
ATOM 1136 C CA . THR A 1 144 ? 2.194 -6.488 -3.775 1.00 97.31 144 THR A CA 1
ATOM 1137 C C . THR A 1 144 ? 2.564 -7.441 -4.907 1.00 97.31 144 THR A C 1
ATOM 1139 O O . THR A 1 144 ? 3.144 -8.498 -4.668 1.00 97.31 144 THR A O 1
ATOM 1142 N N . VAL A 1 145 ? 2.338 -7.037 -6.154 1.00 96.88 145 VAL A N 1
ATOM 1143 C CA . VAL A 1 145 ? 2.679 -7.802 -7.362 1.00 96.88 145 VAL A CA 1
ATOM 1144 C C . VAL A 1 145 ? 3.559 -6.943 -8.264 1.00 96.88 145 VAL A C 1
ATOM 1146 O O . VAL A 1 145 ? 3.101 -5.951 -8.807 1.00 96.88 145 VAL A O 1
ATOM 1149 N N . MET A 1 146 ? 4.828 -7.302 -8.455 1.00 94.19 146 MET A N 1
ATOM 1150 C CA . MET A 1 146 ? 5.736 -6.465 -9.253 1.00 94.19 146 MET A CA 1
ATOM 1151 C C . MET A 1 146 ? 5.581 -6.687 -10.767 1.00 94.19 146 MET A C 1
ATOM 1153 O O . MET A 1 146 ? 5.582 -5.741 -11.544 1.00 94.19 146 MET A O 1
ATOM 1157 N N . SER A 1 147 ? 5.530 -7.935 -11.226 1.00 93.56 147 SER A N 1
ATOM 1158 C CA . SER A 1 147 ? 5.560 -8.266 -12.656 1.00 93.56 147 SER A CA 1
ATOM 1159 C C . SER A 1 147 ? 4.907 -9.615 -12.884 1.00 93.56 147 SER A C 1
ATOM 1161 O O . SER A 1 147 ? 5.051 -10.490 -12.046 1.00 93.56 147 SER A O 1
ATOM 1163 N N . HIS A 1 148 ? 4.269 -9.835 -14.030 1.00 91.31 148 HIS A N 1
ATOM 1164 C CA . HIS A 1 148 ? 3.781 -11.160 -14.428 1.00 91.31 148 HIS A CA 1
ATOM 1165 C C . HIS A 1 148 ? 4.885 -12.032 -15.075 1.00 91.31 148 HIS A C 1
ATOM 1167 O O . HIS A 1 148 ? 4.653 -13.202 -15.374 1.00 91.31 148 HIS A O 1
ATOM 1173 N N . VAL A 1 149 ? 6.095 -11.489 -15.277 1.00 90.31 149 VAL A N 1
ATOM 1174 C CA . VAL A 1 149 ? 7.235 -12.187 -15.892 1.00 90.31 149 VAL A CA 1
ATOM 1175 C C . VAL A 1 149 ? 8.102 -12.849 -14.816 1.00 90.31 149 VAL A C 1
ATOM 1177 O O . VAL A 1 149 ? 8.753 -12.170 -14.022 1.00 90.31 149 VAL A O 1
ATOM 1180 N N . VAL A 1 150 ? 8.144 -14.184 -14.818 1.00 89.69 150 VAL A N 1
ATOM 1181 C CA . VAL A 1 150 ? 8.841 -14.996 -13.799 1.00 89.69 150 VAL A CA 1
ATOM 1182 C C . VAL A 1 150 ? 10.346 -14.705 -13.734 1.00 89.69 150 VAL A C 1
ATOM 1184 O O . VAL A 1 150 ? 10.887 -14.555 -12.643 1.00 89.69 150 VAL A O 1
ATOM 1187 N N . ASP A 1 151 ? 11.022 -14.569 -14.880 1.00 88.56 151 ASP A N 1
ATOM 1188 C CA . ASP A 1 151 ? 12.468 -14.283 -14.916 1.00 88.56 151 ASP A CA 1
ATOM 1189 C C . ASP A 1 151 ? 12.813 -12.933 -14.261 1.00 88.56 151 ASP A C 1
ATOM 1191 O O . ASP A 1 151 ? 13.802 -12.823 -13.538 1.00 88.56 151 ASP A O 1
ATOM 1195 N N . VAL A 1 152 ? 11.954 -11.922 -14.444 1.00 89.75 152 VAL A N 1
ATOM 1196 C CA . VAL A 1 152 ? 12.118 -10.605 -13.812 1.00 89.75 152 VAL A CA 1
ATOM 1197 C C . VAL A 1 152 ? 11.963 -10.712 -12.295 1.00 89.75 152 VAL A C 1
ATOM 1199 O O . VAL A 1 152 ? 12.786 -10.164 -11.564 1.00 89.75 152 VAL A O 1
ATOM 1202 N N . GLN A 1 153 ? 10.953 -11.446 -11.814 1.00 90.62 153 GLN A N 1
ATOM 1203 C CA . GLN A 1 153 ? 10.764 -11.669 -10.376 1.00 90.62 153 GLN A CA 1
ATOM 1204 C C . GLN A 1 153 ? 11.969 -12.377 -9.750 1.00 90.62 153 GLN A C 1
ATOM 1206 O O . GLN A 1 153 ? 12.526 -11.868 -8.785 1.00 90.62 153 GLN A O 1
ATOM 1211 N N . ASN A 1 154 ? 12.425 -13.489 -10.334 1.00 89.25 154 ASN A N 1
ATOM 1212 C CA . ASN A 1 154 ? 13.528 -14.289 -9.787 1.00 89.25 154 ASN A CA 1
ATOM 1213 C C . ASN A 1 154 ? 14.859 -13.525 -9.706 1.00 89.25 154 ASN A C 1
ATOM 1215 O O . ASN A 1 154 ? 15.721 -13.861 -8.900 1.00 89.25 154 ASN A O 1
ATOM 1219 N N . LYS A 1 155 ? 15.057 -12.508 -10.551 1.00 90.31 155 LYS A N 1
ATOM 1220 C CA . LYS A 1 155 ? 16.274 -11.679 -10.540 1.00 90.31 155 LYS A CA 1
ATOM 1221 C C . LYS A 1 155 ? 16.188 -10.494 -9.579 1.00 90.31 155 LYS A C 1
ATOM 1223 O O . LYS A 1 155 ? 17.220 -9.978 -9.144 1.00 90.31 155 LYS A O 1
ATOM 1228 N N . LEU A 1 156 ? 14.979 -10.035 -9.262 1.00 92.00 156 LEU A N 1
ATOM 1229 C CA . LEU A 1 156 ? 14.754 -8.852 -8.429 1.00 92.00 156 LEU A CA 1
ATOM 1230 C C . LEU A 1 156 ? 14.350 -9.177 -6.993 1.00 92.00 156 LEU A C 1
ATOM 1232 O O . LEU A 1 156 ? 14.628 -8.372 -6.104 1.00 92.00 156 LEU A O 1
ATOM 1236 N N . GLU A 1 157 ? 13.743 -10.331 -6.755 1.00 92.44 157 GLU A N 1
ATOM 1237 C CA . GLU A 1 157 ? 13.309 -10.805 -5.446 1.00 92.44 157 GLU A CA 1
ATOM 1238 C C . GLU A 1 157 ? 14.051 -12.107 -5.105 1.00 92.44 157 GLU A C 1
ATOM 1240 O O . GLU A 1 157 ? 13.960 -13.078 -5.848 1.00 92.44 157 GLU A O 1
ATOM 1245 N N . ASP A 1 158 ? 14.801 -12.126 -3.997 1.00 86.81 158 ASP A N 1
ATOM 1246 C CA . ASP A 1 158 ? 15.658 -13.265 -3.619 1.00 86.81 158 ASP A CA 1
ATOM 1247 C C . ASP A 1 158 ? 14.810 -14.470 -3.182 1.00 86.81 158 ASP A C 1
ATOM 1249 O O . ASP A 1 158 ? 14.833 -15.532 -3.802 1.00 86.81 158 ASP A O 1
ATOM 1253 N N . LYS A 1 159 ? 13.947 -14.275 -2.176 1.00 89.31 159 LYS A N 1
ATOM 1254 C CA . LYS A 1 159 ? 12.953 -15.279 -1.750 1.00 89.31 159 LYS A CA 1
ATOM 1255 C C . LYS A 1 159 ? 11.612 -15.047 -2.445 1.00 89.31 159 LYS A C 1
ATOM 1257 O O . LYS A 1 159 ? 10.594 -14.845 -1.785 1.00 89.31 159 LYS A O 1
ATOM 1262 N N . ASN A 1 160 ? 11.643 -15.009 -3.776 1.00 87.88 160 ASN A N 1
ATOM 1263 C CA . ASN A 1 160 ? 10.486 -14.694 -4.610 1.00 87.88 160 ASN A CA 1
ATOM 1264 C C . ASN A 1 160 ? 9.262 -15.576 -4.286 1.00 87.88 160 ASN A C 1
ATOM 1266 O O . ASN A 1 160 ? 9.366 -16.799 -4.203 1.00 87.88 160 ASN A O 1
ATOM 1270 N N . ILE A 1 161 ? 8.091 -14.944 -4.199 1.00 93.81 161 ILE A N 1
ATOM 1271 C CA . ILE A 1 161 ? 6.785 -15.613 -4.239 1.00 93.81 161 ILE A CA 1
ATOM 1272 C C . ILE A 1 161 ? 6.204 -15.432 -5.634 1.00 93.81 161 ILE A C 1
ATOM 1274 O O . ILE A 1 161 ? 6.068 -14.293 -6.091 1.00 93.81 161 ILE A O 1
ATOM 1278 N N . SER A 1 162 ? 5.820 -16.526 -6.296 1.00 95.44 162 SER A N 1
ATOM 1279 C CA . SER A 1 162 ? 5.337 -16.449 -7.673 1.00 95.44 162 SER A CA 1
ATOM 1280 C C . SER A 1 162 ? 4.098 -15.554 -7.780 1.00 95.44 162 SER A C 1
ATOM 1282 O O . SER A 1 162 ? 3.239 -15.520 -6.899 1.00 95.44 162 SER A O 1
ATOM 1284 N N . THR A 1 163 ? 3.971 -14.829 -8.890 1.00 96.19 163 THR A N 1
ATOM 1285 C CA . THR A 1 163 ? 2.780 -13.992 -9.121 1.00 96.19 163 THR A CA 1
ATOM 1286 C C . THR A 1 163 ? 1.481 -14.803 -9.138 1.00 96.19 163 THR A C 1
ATOM 1288 O O . THR A 1 163 ? 0.453 -14.306 -8.687 1.00 96.19 163 THR A O 1
ATOM 1291 N N . VAL A 1 164 ? 1.518 -16.063 -9.583 1.00 96.38 164 VAL A N 1
ATOM 1292 C CA . VAL A 1 164 ? 0.350 -16.958 -9.532 1.00 96.38 164 VAL A CA 1
ATOM 1293 C C . VAL A 1 164 ? -0.075 -17.223 -8.087 1.00 96.38 164 VAL A C 1
ATOM 1295 O O . VAL A 1 164 ? -1.266 -17.145 -7.783 1.00 96.38 164 VAL A O 1
ATOM 1298 N N . ASP A 1 165 ? 0.879 -17.458 -7.184 1.00 97.50 165 ASP A N 1
ATOM 1299 C CA . ASP A 1 165 ? 0.580 -17.652 -5.762 1.00 97.50 165 ASP A CA 1
ATOM 1300 C C . ASP A 1 165 ? -0.002 -16.376 -5.151 1.00 97.50 165 ASP A C 1
ATOM 1302 O O . ASP A 1 165 ? -1.004 -16.441 -4.448 1.00 97.50 165 ASP A O 1
ATOM 1306 N N . ARG A 1 166 ? 0.531 -15.196 -5.499 1.00 97.94 166 ARG A N 1
ATOM 1307 C CA . ARG A 1 166 ? -0.018 -13.905 -5.036 1.00 97.94 166 ARG A CA 1
ATOM 1308 C C . ARG A 1 166 ? -1.474 -13.700 -5.470 1.00 97.94 166 ARG A C 1
ATOM 1310 O O . ARG A 1 166 ? -2.297 -13.283 -4.659 1.00 97.94 166 ARG A O 1
ATOM 1317 N N . PHE A 1 167 ? -1.828 -14.033 -6.713 1.00 98.56 167 PHE A N 1
ATOM 1318 C CA . PHE A 1 167 ? -3.223 -13.964 -7.178 1.00 98.56 167 PHE A CA 1
ATOM 1319 C C . PHE A 1 167 ? -4.119 -15.064 -6.590 1.00 98.56 167 PHE A C 1
ATOM 1321 O O . PHE A 1 167 ? -5.316 -14.842 -6.377 1.00 98.56 167 PHE A O 1
ATOM 1328 N N . THR A 1 168 ? -3.548 -16.220 -6.250 1.00 98.62 168 THR A N 1
ATOM 1329 C CA . THR A 1 168 ? -4.255 -17.267 -5.499 1.00 98.62 168 THR A CA 1
ATOM 1330 C C . THR A 1 168 ? -4.599 -16.784 -4.088 1.00 98.62 168 THR A C 1
ATOM 1332 O O . THR A 1 168 ? -5.754 -16.903 -3.676 1.00 98.62 168 THR A O 1
ATOM 1335 N N . THR A 1 169 ? -3.650 -16.143 -3.398 1.00 98.69 169 THR A N 1
ATOM 1336 C CA . THR A 1 169 ? -3.847 -15.485 -2.095 1.00 98.69 169 THR A CA 1
ATOM 1337 C C . THR A 1 169 ? -4.973 -14.457 -2.154 1.00 98.69 169 THR A C 1
ATOM 1339 O O . THR A 1 169 ? -5.878 -14.489 -1.321 1.00 98.69 169 THR A O 1
ATOM 1342 N N . ILE A 1 170 ? -4.976 -13.585 -3.173 1.00 98.81 170 ILE A N 1
ATOM 1343 C CA . ILE A 1 170 ? -6.051 -12.598 -3.386 1.00 98.81 170 ILE A CA 1
ATOM 1344 C C . ILE A 1 170 ? -7.405 -13.305 -3.491 1.00 98.81 170 ILE A C 1
ATOM 1346 O O . ILE A 1 170 ? -8.334 -12.970 -2.759 1.00 98.81 170 ILE A O 1
ATOM 1350 N N . SER A 1 171 ? -7.498 -14.336 -4.333 1.00 98.81 171 SER A N 1
ATOM 1351 C CA . SER A 1 171 ? -8.740 -15.092 -4.527 1.00 98.81 171 SER A CA 1
ATOM 1352 C C . SER A 1 171 ? -9.237 -15.748 -3.231 1.00 98.81 171 SER A C 1
ATOM 1354 O O . SER A 1 171 ? -10.441 -15.808 -2.989 1.00 98.81 171 SER A O 1
ATOM 1356 N N . GLN A 1 172 ? -8.332 -16.256 -2.388 1.00 98.81 172 GLN A N 1
ATOM 1357 C CA . GLN A 1 172 ? -8.675 -16.869 -1.099 1.00 98.81 172 GLN A CA 1
ATOM 1358 C C . GLN A 1 172 ? -9.189 -15.836 -0.089 1.00 98.81 172 GLN A C 1
ATOM 1360 O O . GLN A 1 172 ? -10.243 -16.046 0.511 1.00 98.81 172 GLN A O 1
ATOM 1365 N N . LEU A 1 173 ? -8.502 -14.699 0.043 1.00 98.81 173 LEU A N 1
ATOM 1366 C CA . LEU A 1 173 ? -8.921 -13.595 0.911 1.00 98.81 173 LEU A CA 1
ATOM 1367 C C . LEU A 1 173 ? -10.286 -13.030 0.486 1.00 98.81 173 LEU A C 1
ATOM 1369 O O . LEU A 1 173 ? -11.172 -12.842 1.320 1.00 98.81 173 LEU A O 1
ATOM 1373 N N . LYS A 1 174 ? -10.496 -12.844 -0.824 1.00 98.56 174 LYS A N 1
ATOM 1374 C CA . LYS A 1 174 ? -11.777 -12.392 -1.383 1.00 98.56 174 LYS A CA 1
ATOM 1375 C C . LYS A 1 174 ? -12.914 -13.371 -1.106 1.00 98.56 174 LYS A C 1
ATOM 1377 O O . LYS A 1 174 ? -14.000 -12.936 -0.733 1.00 98.56 174 LYS A O 1
ATOM 1382 N N . LYS A 1 175 ? -12.674 -14.683 -1.231 1.00 98.50 175 LYS A N 1
ATOM 1383 C CA . LYS A 1 175 ? -13.661 -15.724 -0.878 1.00 98.50 175 LYS A CA 1
ATOM 1384 C C . LYS A 1 175 ? -14.059 -15.686 0.599 1.00 98.50 175 LYS A C 1
ATOM 1386 O O . LYS A 1 175 ? -15.192 -16.031 0.914 1.00 98.50 175 LYS A O 1
ATOM 1391 N N . ALA A 1 176 ? -13.161 -15.249 1.481 1.00 98.38 176 ALA A N 1
ATOM 1392 C CA . ALA A 1 176 ? -13.448 -15.054 2.900 1.00 98.38 176 ALA A CA 1
ATOM 1393 C C . ALA A 1 176 ? -14.156 -13.721 3.218 1.00 98.38 176 ALA A C 1
ATOM 1395 O O . ALA A 1 176 ? -14.435 -13.437 4.378 1.00 98.38 176 ALA A O 1
ATOM 1396 N N . GLY A 1 177 ? -14.455 -12.893 2.209 1.00 97.94 177 GLY A N 1
ATOM 1397 C CA . GLY A 1 177 ? -15.102 -11.593 2.398 1.00 97.94 177 GLY A CA 1
ATOM 1398 C C . GLY A 1 177 ? -14.155 -10.482 2.856 1.00 97.94 177 GLY A C 1
ATOM 1399 O O . GLY A 1 177 ? -14.620 -9.391 3.176 1.00 97.94 177 GLY A O 1
ATOM 1400 N N . ILE A 1 178 ? -12.839 -10.721 2.860 1.00 98.44 178 ILE A N 1
ATOM 1401 C CA . ILE A 1 178 ? -11.855 -9.685 3.172 1.00 98.44 178 ILE A CA 1
ATOM 1402 C C . ILE A 1 178 ? -11.720 -8.754 1.957 1.00 98.44 178 ILE A C 1
ATOM 1404 O O . ILE A 1 178 ? -11.613 -9.237 0.826 1.00 98.44 178 ILE A O 1
ATOM 1408 N N . PRO A 1 179 ? -11.735 -7.425 2.143 1.00 98.25 179 PRO A N 1
ATOM 1409 C CA . PRO A 1 179 ? -11.394 -6.489 1.086 1.00 98.25 179 PRO A CA 1
ATOM 1410 C C . PRO A 1 179 ? -9.910 -6.590 0.707 1.00 98.25 179 PRO A C 1
ATOM 1412 O O . PRO A 1 179 ? -9.036 -6.583 1.580 1.00 98.25 179 PRO A O 1
ATOM 1415 N N . VAL A 1 180 ? -9.621 -6.676 -0.593 1.00 98.62 180 VAL A N 1
ATOM 1416 C CA . VAL A 1 180 ? -8.272 -6.909 -1.118 1.00 98.62 180 VAL A CA 1
ATOM 1417 C C . VAL A 1 180 ? -7.935 -5.966 -2.264 1.00 98.62 180 VAL A C 1
ATOM 1419 O O . VAL A 1 180 ? -8.680 -5.867 -3.236 1.00 98.62 180 VAL A O 1
ATOM 1422 N N . GLY A 1 181 ? -6.770 -5.329 -2.180 1.00 98.31 181 GLY A N 1
ATOM 1423 C CA . GLY A 1 181 ? -6.177 -4.560 -3.271 1.00 98.31 181 GLY A CA 1
ATOM 1424 C C . GLY A 1 181 ? -4.940 -5.222 -3.862 1.00 98.31 181 GLY A C 1
ATOM 1425 O O . GLY A 1 181 ? -4.218 -5.946 -3.174 1.00 98.31 181 GLY A O 1
ATOM 1426 N N . VAL A 1 182 ? -4.654 -4.921 -5.126 1.00 98.62 182 VAL A N 1
ATOM 1427 C CA . VAL A 1 182 ? -3.376 -5.257 -5.771 1.00 98.62 182 VAL A CA 1
ATOM 1428 C C . VAL A 1 182 ? -2.477 -4.032 -5.768 1.00 98.62 182 VAL A C 1
ATOM 1430 O O . VAL A 1 182 ? -2.897 -2.961 -6.188 1.00 98.62 182 VAL A O 1
ATOM 1433 N N . VAL A 1 183 ? -1.227 -4.180 -5.333 1.00 97.81 183 VAL A N 1
ATOM 1434 C CA . VAL A 1 183 ? -0.223 -3.107 -5.383 1.00 97.81 183 VAL A CA 1
ATOM 1435 C C . VAL A 1 183 ? 0.829 -3.461 -6.427 1.00 97.81 183 VAL A C 1
ATOM 1437 O O . VAL A 1 183 ? 1.702 -4.293 -6.180 1.00 97.81 183 VAL A O 1
ATOM 1440 N N . ILE A 1 184 ? 0.752 -2.837 -7.601 1.00 97.81 184 ILE A N 1
ATOM 1441 C CA . ILE A 1 184 ? 1.733 -2.986 -8.674 1.00 97.81 184 ILE A CA 1
ATOM 1442 C C . ILE A 1 184 ? 2.954 -2.126 -8.356 1.00 97.81 184 ILE A C 1
ATOM 1444 O O . ILE A 1 184 ? 2.996 -0.940 -8.687 1.00 97.81 184 ILE A O 1
ATOM 1448 N N . GLN A 1 185 ? 3.934 -2.707 -7.661 1.00 95.25 185 GLN A N 1
ATOM 1449 C CA . GLN A 1 185 ? 5.111 -1.966 -7.215 1.00 95.25 185 GLN A CA 1
ATOM 1450 C C . GLN A 1 185 ? 6.365 -2.852 -7.065 1.00 95.25 185 GLN A C 1
ATOM 1452 O O . GLN A 1 185 ? 6.289 -3.933 -6.468 1.00 95.25 185 GLN A O 1
ATOM 1457 N N . PRO A 1 186 ? 7.540 -2.366 -7.511 1.00 95.69 186 PRO A N 1
ATOM 1458 C CA . PRO A 1 186 ? 7.736 -1.133 -8.278 1.00 95.69 186 PRO A CA 1
ATOM 1459 C C . PRO A 1 186 ? 7.445 -1.321 -9.772 1.00 95.69 186 PRO A C 1
ATOM 1461 O O . PRO A 1 186 ? 7.785 -2.351 -10.357 1.00 95.69 186 PRO A O 1
ATOM 1464 N N . LEU A 1 187 ? 6.895 -0.290 -10.411 1.00 96.44 187 LEU A N 1
ATOM 1465 C CA . LEU A 1 187 ? 7.014 -0.113 -11.856 1.00 96.44 187 LEU A CA 1
ATOM 1466 C C . LEU A 1 187 ? 8.431 0.360 -12.200 1.00 96.44 187 LEU A C 1
ATOM 1468 O O . LEU A 1 187 ? 8.924 1.360 -11.671 1.00 96.44 187 LEU A O 1
ATOM 1472 N N . ILE A 1 188 ? 9.087 -0.389 -13.079 1.00 95.00 188 ILE A N 1
ATOM 1473 C CA . ILE A 1 188 ? 10.448 -0.189 -13.566 1.00 95.00 188 ILE A CA 1
ATOM 1474 C C . ILE A 1 188 ? 10.364 0.027 -15.087 1.00 95.00 188 ILE A C 1
ATOM 1476 O O . ILE A 1 188 ? 9.996 -0.902 -15.817 1.00 95.00 188 ILE A O 1
ATOM 1480 N N . PRO A 1 189 ? 10.724 1.227 -15.568 1.00 93.62 189 PRO A N 1
ATOM 1481 C CA . PRO A 1 189 ? 10.593 1.605 -16.972 1.00 93.62 189 PRO A CA 1
ATOM 1482 C C . PRO A 1 189 ? 11.223 0.636 -17.950 1.00 93.62 189 PRO A C 1
ATOM 1484 O O . PRO A 1 189 ? 12.378 0.261 -17.783 1.00 93.62 189 PRO A O 1
ATOM 1487 N N . TYR A 1 190 ? 10.491 0.286 -19.000 1.00 91.06 190 TYR A N 1
ATOM 1488 C CA . TYR A 1 190 ? 10.882 -0.653 -20.053 1.00 91.06 190 TYR A CA 1
ATOM 1489 C C . TYR A 1 190 ? 11.148 -2.090 -19.581 1.00 91.06 190 TYR A C 1
ATOM 1491 O O . TYR A 1 190 ? 11.575 -2.917 -20.386 1.00 91.06 190 TYR A O 1
ATOM 1499 N N . LEU A 1 191 ? 10.900 -2.407 -18.305 1.00 92.62 191 LEU A N 1
ATOM 1500 C CA . LEU A 1 191 ? 11.082 -3.752 -17.761 1.00 92.62 191 LEU A CA 1
ATOM 1501 C C . LEU A 1 191 ? 9.746 -4.448 -17.498 1.00 92.62 191 LEU A C 1
ATOM 1503 O O . LEU A 1 191 ? 9.537 -5.572 -17.952 1.00 92.62 191 LEU A O 1
ATOM 1507 N N . ASN A 1 192 ? 8.850 -3.803 -16.750 1.00 93.75 192 ASN A N 1
ATOM 1508 C CA . ASN A 1 192 ? 7.553 -4.370 -16.358 1.00 93.75 192 ASN A CA 1
ATOM 1509 C C . ASN A 1 192 ? 6.369 -3.412 -16.577 1.00 93.75 192 ASN A C 1
ATOM 1511 O O . ASN A 1 192 ? 5.278 -3.695 -16.092 1.00 93.75 192 ASN A O 1
ATOM 1515 N N . ASP A 1 193 ? 6.559 -2.320 -17.320 1.00 94.81 193 ASP A N 1
ATOM 1516 C CA . ASP A 1 193 ? 5.554 -1.269 -17.528 1.00 94.81 193 ASP A CA 1
ATOM 1517 C C . ASP A 1 193 ? 5.124 -1.080 -18.998 1.00 94.81 193 ASP A C 1
ATOM 1519 O O . ASP A 1 193 ? 4.556 -0.052 -19.383 1.00 94.81 193 ASP A O 1
ATOM 1523 N N . THR A 1 194 ? 5.364 -2.095 -19.835 1.00 94.94 194 THR A N 1
ATOM 1524 C CA . THR A 1 194 ? 4.790 -2.142 -21.185 1.00 94.94 194 THR A CA 1
ATOM 1525 C C . THR A 1 194 ? 3.271 -2.293 -21.109 1.00 94.94 194 THR A C 1
ATOM 1527 O O . THR A 1 194 ? 2.753 -2.930 -20.192 1.00 94.94 194 THR A O 1
ATOM 1530 N N . ASP A 1 195 ? 2.535 -1.777 -22.097 1.00 96.25 195 ASP A N 1
ATOM 1531 C CA . ASP A 1 195 ? 1.066 -1.860 -22.076 1.00 96.25 195 ASP A CA 1
ATOM 1532 C C . ASP A 1 195 ? 0.562 -3.315 -22.023 1.00 96.25 195 ASP A C 1
ATOM 1534 O O . ASP A 1 195 ? -0.410 -3.621 -21.333 1.00 96.25 195 ASP A O 1
ATOM 1538 N N . TYR A 1 196 ? 1.270 -4.241 -22.679 1.00 95.81 196 TYR A N 1
ATOM 1539 C CA . TYR A 1 196 ? 1.000 -5.674 -22.555 1.00 95.81 196 TYR A CA 1
ATOM 1540 C C . TYR A 1 196 ? 1.217 -6.167 -21.119 1.00 95.81 196 TYR A C 1
ATOM 1542 O O . TYR A 1 196 ? 0.359 -6.836 -20.555 1.00 95.81 196 TYR A O 1
ATOM 1550 N N . ALA A 1 197 ? 2.343 -5.821 -20.490 1.00 95.12 197 ALA A N 1
ATOM 1551 C CA . ALA A 1 197 ? 2.626 -6.287 -19.140 1.00 95.12 197 ALA A CA 1
ATOM 1552 C C . ALA A 1 197 ? 1.613 -5.789 -18.107 1.00 95.12 197 ALA A C 1
ATOM 1554 O O . ALA A 1 197 ? 1.206 -6.545 -17.221 1.00 95.12 197 ALA A O 1
ATOM 1555 N N . LEU A 1 198 ? 1.207 -4.532 -18.249 1.00 97.00 198 LEU A N 1
ATOM 1556 C CA . LEU A 1 198 ? 0.259 -3.877 -17.364 1.00 97.00 198 LEU A CA 1
ATOM 1557 C C . LEU A 1 198 ? -1.155 -4.421 -17.573 1.00 97.00 198 LEU A C 1
ATOM 1559 O O . LEU A 1 198 ? -1.781 -4.828 -16.598 1.00 97.00 198 LEU A O 1
ATOM 1563 N N . SER A 1 199 ? -1.622 -4.539 -18.821 1.00 97.44 199 SER A N 1
ATOM 1564 C CA . SER A 1 199 ? -2.937 -5.133 -19.118 1.00 97.44 199 SER A CA 1
ATOM 1565 C C . SER A 1 199 ? -3.063 -6.554 -18.568 1.00 97.44 199 SER A C 1
ATOM 1567 O O . SER A 1 199 ? -4.064 -6.864 -17.927 1.00 97.44 199 SER A O 1
ATOM 1569 N N . ARG A 1 200 ? -2.018 -7.388 -18.682 1.00 97.75 200 ARG A N 1
ATOM 1570 C CA . ARG A 1 200 ? -2.005 -8.727 -18.069 1.00 97.75 200 ARG A CA 1
ATOM 1571 C C . ARG A 1 200 ? -2.161 -8.687 -16.550 1.00 97.75 200 ARG A C 1
ATOM 1573 O O . ARG A 1 200 ? -2.915 -9.488 -16.007 1.00 97.75 200 ARG A O 1
ATOM 1580 N N . LEU A 1 201 ? -1.487 -7.770 -15.855 1.00 98.00 201 LEU A N 1
ATOM 1581 C CA . LEU A 1 201 ? -1.648 -7.623 -14.404 1.00 98.00 201 LEU A CA 1
ATOM 1582 C C . LEU A 1 201 ? -3.056 -7.143 -14.023 1.00 98.00 201 LEU A C 1
ATOM 1584 O O . LEU A 1 201 ? -3.616 -7.646 -13.048 1.00 98.00 201 LEU A O 1
ATOM 1588 N N . ILE A 1 202 ? -3.651 -6.226 -14.793 1.00 98.56 202 ILE A N 1
ATOM 1589 C CA . ILE A 1 202 ? -5.032 -5.769 -14.574 1.00 98.56 202 ILE A CA 1
ATOM 1590 C C . ILE A 1 202 ? -6.028 -6.914 -14.796 1.00 98.56 202 ILE A C 1
ATOM 1592 O O . ILE A 1 202 ? -6.859 -7.170 -13.927 1.00 98.56 202 ILE A O 1
ATOM 1596 N N . GLU A 1 203 ? -5.902 -7.666 -15.891 1.00 98.50 203 GLU A N 1
ATOM 1597 C CA . GLU A 1 203 ? -6.742 -8.838 -16.176 1.00 98.50 203 GLU A CA 1
ATOM 1598 C C . GLU A 1 203 ? -6.659 -9.884 -15.057 1.00 98.50 203 GLU A C 1
ATOM 1600 O O . GLU A 1 203 ? -7.682 -10.393 -14.598 1.00 98.50 203 GLU A O 1
ATOM 1605 N N . MET A 1 204 ? -5.448 -10.178 -14.572 1.00 98.56 204 MET A N 1
ATOM 1606 C CA . MET A 1 204 ? -5.244 -11.095 -13.447 1.00 98.56 204 MET A CA 1
ATOM 1607 C C . MET A 1 204 ? -5.856 -10.558 -12.145 1.00 98.56 204 MET A C 1
ATOM 1609 O O . MET A 1 204 ? -6.420 -11.335 -11.376 1.00 98.56 204 MET A O 1
ATOM 1613 N N . SER A 1 205 ? -5.798 -9.242 -11.918 1.00 98.69 205 SER A N 1
ATOM 1614 C CA . SER A 1 205 ? -6.402 -8.589 -10.746 1.00 98.69 205 SER A CA 1
ATOM 1615 C C . SER A 1 205 ? -7.921 -8.722 -10.746 1.00 98.69 205 SER A C 1
ATOM 1617 O O . SER A 1 205 ? -8.501 -9.116 -9.733 1.00 98.69 205 SER A O 1
ATOM 1619 N N . VAL A 1 206 ? -8.556 -8.476 -11.895 1.00 98.75 206 VAL A N 1
ATOM 1620 C CA . VAL A 1 206 ? -10.001 -8.673 -12.071 1.00 98.75 206 VAL A CA 1
ATOM 1621 C C . VAL A 1 206 ? -10.372 -10.144 -11.895 1.00 98.75 206 VAL A C 1
ATOM 1623 O O . VAL A 1 206 ? -11.302 -10.453 -11.156 1.00 98.75 206 VAL A O 1
ATOM 1626 N N . ALA A 1 207 ? -9.625 -11.062 -12.516 1.00 98.62 207 ALA A N 1
ATOM 1627 C CA . ALA A 1 207 ? -9.895 -12.497 -12.427 1.00 98.62 207 ALA A CA 1
ATOM 1628 C C . ALA A 1 207 ? -9.779 -13.042 -10.991 1.00 98.62 207 ALA A C 1
ATOM 1630 O O . ALA A 1 207 ? -10.534 -13.936 -10.612 1.00 98.62 207 ALA A O 1
ATOM 1631 N N . ALA A 1 208 ? -8.866 -12.491 -10.186 1.00 98.62 208 ALA A N 1
ATOM 1632 C CA . ALA A 1 208 ? -8.719 -12.835 -8.772 1.00 98.62 208 ALA A CA 1
ATOM 1633 C C . ALA A 1 208 ? -9.771 -12.166 -7.862 1.00 98.62 208 ALA A C 1
ATOM 1635 O O . ALA A 1 208 ? -9.874 -12.515 -6.685 1.00 98.62 208 ALA A O 1
ATOM 1636 N N . GLY A 1 209 ? -10.552 -11.218 -8.391 1.00 98.44 209 GLY A N 1
ATOM 1637 C CA . GLY A 1 209 ? -11.599 -10.505 -7.661 1.00 98.44 209 GLY A CA 1
ATOM 1638 C C . GLY A 1 209 ? -11.098 -9.349 -6.792 1.00 98.44 209 GLY A C 1
ATOM 1639 O O . GLY A 1 209 ? -11.749 -9.033 -5.799 1.00 98.44 209 GLY A O 1
ATOM 1640 N N . ALA A 1 210 ? -9.952 -8.743 -7.119 1.00 98.62 210 ALA A N 1
ATOM 1641 C CA . ALA A 1 210 ? -9.447 -7.574 -6.395 1.00 98.62 210 ALA A CA 1
ATOM 1642 C C . ALA A 1 210 ? -10.458 -6.409 -6.420 1.00 98.62 210 ALA A C 1
ATOM 1644 O O . ALA A 1 210 ? -11.103 -6.161 -7.438 1.00 98.62 210 ALA A O 1
ATOM 1645 N N . ASP A 1 211 ? -10.572 -5.674 -5.312 1.00 98.56 211 ASP A N 1
ATOM 1646 C CA . ASP A 1 211 ? -11.498 -4.538 -5.173 1.00 98.56 211 ASP A CA 1
ATOM 1647 C C . ASP A 1 211 ? -10.940 -3.245 -5.770 1.00 98.56 211 ASP A C 1
ATOM 1649 O O . ASP A 1 211 ? -11.690 -2.338 -6.129 1.00 98.56 211 ASP A O 1
ATOM 1653 N N . PHE A 1 212 ? -9.615 -3.140 -5.831 1.00 98.50 212 PHE A N 1
ATOM 1654 C CA . PHE A 1 212 ? -8.903 -2.015 -6.413 1.00 98.50 212 PHE A CA 1
ATOM 1655 C C . PHE A 1 212 ? -7.479 -2.425 -6.784 1.00 98.50 212 PHE A C 1
ATOM 1657 O O . PHE A 1 212 ? -6.943 -3.437 -6.318 1.00 98.50 212 PHE A O 1
ATOM 1664 N N . VAL A 1 213 ? -6.845 -1.595 -7.596 1.00 97.88 213 VAL A N 1
ATOM 1665 C CA . VAL A 1 213 ? -5.422 -1.661 -7.891 1.00 97.88 213 VAL A CA 1
ATOM 1666 C C . VAL A 1 213 ? -4.764 -0.345 -7.521 1.00 97.88 213 VAL A C 1
ATOM 1668 O O . VAL A 1 213 ? -5.345 0.727 -7.625 1.00 97.88 213 VAL A O 1
ATOM 1671 N N . HIS A 1 214 ? -3.529 -0.429 -7.080 1.00 95.00 214 HIS A N 1
ATOM 1672 C CA . HIS A 1 214 ? -2.653 0.687 -6.820 1.00 95.00 214 HIS A CA 1
ATOM 1673 C C . HIS A 1 214 ? -1.343 0.446 -7.554 1.00 95.00 214 HIS A C 1
ATOM 1675 O O . HIS A 1 214 ? -0.958 -0.701 -7.756 1.00 95.00 214 HIS A O 1
ATOM 1681 N N . TRP A 1 215 ? -0.625 1.500 -7.919 1.00 96.69 215 TRP A N 1
ATOM 1682 C CA . TRP A 1 215 ? 0.719 1.358 -8.460 1.00 96.69 215 TRP A CA 1
ATOM 1683 C C . TRP A 1 215 ? 1.620 2.495 -8.017 1.00 96.69 215 TRP A C 1
ATOM 1685 O O . TRP A 1 215 ? 1.163 3.622 -7.794 1.00 96.69 215 TRP A O 1
ATOM 1695 N N . ASP A 1 216 ? 2.906 2.180 -7.942 1.00 95.19 216 ASP A N 1
ATOM 1696 C CA . ASP A 1 216 ? 3.952 3.171 -7.772 1.00 95.19 216 ASP A CA 1
ATOM 1697 C C . ASP A 1 216 ? 5.240 2.736 -8.473 1.00 95.19 216 ASP A C 1
ATOM 1699 O O . ASP A 1 216 ? 5.441 1.567 -8.819 1.00 95.19 216 ASP A O 1
ATOM 1703 N N . TYR A 1 217 ? 6.109 3.705 -8.708 1.00 95.94 217 TYR A N 1
ATOM 1704 C CA . TYR A 1 217 ? 7.332 3.545 -9.472 1.00 95.94 217 TYR A CA 1
ATOM 1705 C C . TYR A 1 217 ? 8.501 3.217 -8.552 1.00 95.94 217 TYR A C 1
ATOM 1707 O O . TYR A 1 217 ? 8.479 3.445 -7.345 1.00 95.94 217 TYR A O 1
ATOM 1715 N N . LEU A 1 218 ? 9.552 2.660 -9.140 1.00 95.62 218 LEU A N 1
ATOM 1716 C CA . LEU A 1 218 ? 10.821 2.478 -8.457 1.00 95.62 218 LEU A CA 1
ATOM 1717 C C . LEU A 1 218 ? 11.360 3.832 -7.966 1.00 95.62 218 LEU A C 1
ATOM 1719 O O . LEU A 1 218 ? 11.460 4.777 -8.750 1.00 95.62 218 LEU A O 1
ATOM 1723 N N . TYR A 1 219 ? 11.781 3.896 -6.704 1.00 94.00 219 TYR A N 1
ATOM 1724 C CA . TYR A 1 219 ? 12.492 5.039 -6.136 1.00 94.00 219 TYR A CA 1
ATOM 1725 C C . TYR A 1 219 ? 13.988 4.741 -6.012 1.00 94.00 219 TYR A C 1
ATOM 1727 O O . TYR A 1 219 ? 14.395 3.663 -5.584 1.00 94.00 219 TYR A O 1
ATOM 1735 N N . THR A 1 220 ? 14.840 5.722 -6.323 1.00 92.75 220 THR A N 1
ATOM 1736 C CA . THR A 1 220 ? 16.287 5.641 -6.065 1.00 92.75 220 THR A CA 1
ATOM 1737 C C . THR A 1 220 ? 16.682 6.611 -4.955 1.00 92.75 220 THR A C 1
ATOM 1739 O O . THR A 1 220 ? 17.207 7.690 -5.216 1.00 92.75 220 THR A O 1
ATOM 1742 N N . LEU A 1 221 ? 16.399 6.227 -3.705 1.00 92.81 221 LEU A N 1
ATOM 1743 C CA . LEU A 1 221 ? 16.525 7.081 -2.508 1.00 92.81 221 LEU A CA 1
ATOM 1744 C C . LEU A 1 221 ? 17.891 7.764 -2.321 1.00 92.81 221 LEU A C 1
ATOM 1746 O O . LEU A 1 221 ? 17.967 8.865 -1.788 1.00 92.81 221 LEU A O 1
ATOM 1750 N N . ASN A 1 222 ? 18.982 7.099 -2.702 1.00 93.00 222 ASN A N 1
ATOM 1751 C CA . ASN A 1 222 ? 20.338 7.647 -2.659 1.00 93.00 222 ASN A CA 1
ATOM 1752 C C . ASN A 1 222 ? 21.262 6.886 -3.618 1.00 93.00 222 ASN A C 1
ATOM 1754 O O . ASN A 1 222 ? 20.884 5.849 -4.167 1.00 93.00 222 ASN A O 1
ATOM 1758 N N . GLN A 1 223 ? 22.495 7.376 -3.791 1.00 91.75 223 GLN A N 1
ATOM 1759 C CA . GLN A 1 223 ? 23.467 6.799 -4.726 1.00 91.75 223 GLN A CA 1
ATOM 1760 C C . GLN A 1 223 ? 23.749 5.312 -4.464 1.00 91.75 223 GLN A C 1
ATOM 1762 O O . GLN A 1 223 ? 23.862 4.529 -5.405 1.00 91.75 223 GLN A O 1
ATOM 1767 N N . ARG A 1 224 ? 23.833 4.897 -3.193 1.00 92.56 224 ARG A N 1
ATOM 1768 C CA . ARG A 1 224 ? 24.067 3.494 -2.818 1.00 92.56 224 ARG A CA 1
ATOM 1769 C C . ARG A 1 224 ? 22.898 2.608 -3.243 1.00 92.56 224 ARG A C 1
ATOM 1771 O O . ARG A 1 224 ? 23.124 1.568 -3.858 1.00 92.56 224 ARG A O 1
ATOM 1778 N N . HIS A 1 225 ? 21.668 3.028 -2.941 1.00 93.56 225 HIS A N 1
ATOM 1779 C CA . HIS A 1 225 ? 20.469 2.311 -3.373 1.00 93.56 225 HIS A CA 1
ATOM 1780 C C . HIS A 1 225 ? 20.393 2.246 -4.904 1.00 93.56 225 HIS A C 1
ATOM 1782 O O . HIS A 1 225 ? 20.200 1.168 -5.459 1.00 93.56 225 HIS A O 1
ATOM 1788 N N . ARG A 1 226 ? 20.655 3.364 -5.594 1.00 92.50 226 ARG A N 1
ATOM 1789 C CA . ARG A 1 226 ? 20.683 3.421 -7.061 1.00 92.50 226 ARG A CA 1
ATOM 1790 C C . ARG A 1 226 ? 21.679 2.430 -7.661 1.00 92.50 226 ARG A C 1
ATOM 1792 O O . ARG A 1 226 ? 21.311 1.684 -8.562 1.00 92.50 226 ARG A O 1
ATOM 1799 N N . ASN A 1 227 ? 22.912 2.395 -7.157 1.00 91.50 227 ASN A N 1
ATOM 1800 C CA . ASN A 1 227 ? 23.936 1.474 -7.651 1.00 91.50 227 ASN A CA 1
ATOM 1801 C C . ASN A 1 227 ? 23.501 0.014 -7.471 1.00 91.50 227 ASN A C 1
ATOM 1803 O O . ASN A 1 227 ? 23.600 -0.767 -8.411 1.00 91.50 227 ASN A O 1
ATOM 1807 N N . ARG A 1 228 ? 22.932 -0.329 -6.306 1.00 91.69 228 ARG A N 1
ATOM 1808 C CA . ARG A 1 228 ? 22.386 -1.669 -6.047 1.00 91.69 228 ARG A CA 1
ATOM 1809 C C . ARG A 1 228 ? 21.292 -2.046 -7.047 1.00 91.69 228 ARG A C 1
ATOM 1811 O O . ARG A 1 228 ? 21.318 -3.144 -7.599 1.00 91.69 228 ARG A O 1
ATOM 1818 N N . VAL A 1 229 ? 20.346 -1.140 -7.290 1.00 92.25 229 VAL A N 1
ATOM 1819 C CA . VAL A 1 229 ? 19.277 -1.342 -8.275 1.00 92.25 229 VAL A CA 1
ATOM 1820 C C . VAL A 1 229 ? 19.869 -1.539 -9.668 1.00 92.25 229 VAL A C 1
ATOM 1822 O O . VAL A 1 229 ? 19.503 -2.484 -10.356 1.00 92.25 229 VAL A O 1
ATOM 1825 N N . TYR A 1 230 ? 20.822 -0.701 -10.079 1.00 90.12 230 TYR A N 1
ATOM 1826 C CA . TYR A 1 230 ? 21.443 -0.788 -11.403 1.00 90.12 230 TYR A CA 1
ATOM 1827 C C . TYR A 1 230 ? 22.213 -2.094 -11.594 1.00 90.12 230 TYR A C 1
ATOM 1829 O O . TYR A 1 230 ? 22.110 -2.706 -12.654 1.00 90.12 230 TYR A O 1
A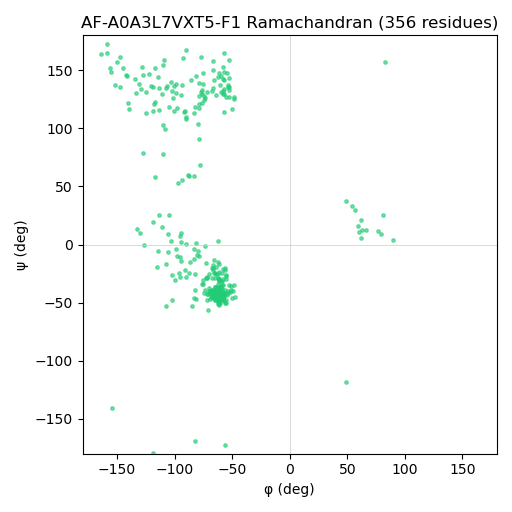TOM 1837 N N . GLU A 1 231 ? 22.936 -2.553 -10.573 1.00 90.06 231 GLU A N 1
ATOM 1838 C CA . GLU A 1 231 ? 23.612 -3.852 -10.593 1.00 90.06 231 GLU A CA 1
ATOM 1839 C C . GLU A 1 231 ? 22.625 -5.013 -10.735 1.00 90.06 231 GLU A C 1
ATOM 1841 O O . GLU A 1 231 ? 22.902 -5.963 -11.466 1.00 90.06 231 GLU A O 1
ATOM 1846 N N . ALA A 1 232 ? 21.471 -4.944 -10.065 1.00 90.75 232 ALA A N 1
ATOM 1847 C CA . ALA A 1 232 ? 20.430 -5.957 -10.198 1.00 90.75 232 ALA A CA 1
ATOM 1848 C C . ALA A 1 232 ? 19.795 -5.930 -11.595 1.00 90.75 232 ALA A C 1
ATOM 1850 O O . ALA A 1 232 ? 19.672 -6.975 -12.230 1.00 90.75 232 ALA A O 1
ATOM 1851 N N . LEU A 1 233 ? 19.465 -4.741 -12.107 1.00 90.81 233 LEU A N 1
ATOM 1852 C CA . LEU A 1 233 ? 18.889 -4.562 -13.440 1.00 90.81 233 LEU A CA 1
ATOM 1853 C C . LEU A 1 233 ? 19.847 -5.006 -14.551 1.00 90.81 233 LEU A C 1
ATOM 1855 O O . LEU A 1 233 ? 19.406 -5.632 -15.506 1.00 90.81 233 LEU A O 1
ATOM 1859 N N . ALA A 1 234 ? 21.155 -4.780 -14.404 1.00 87.38 234 ALA A N 1
ATOM 1860 C CA . ALA A 1 234 ? 22.162 -5.228 -15.370 1.00 87.38 234 ALA A CA 1
ATOM 1861 C C . ALA A 1 234 ? 22.253 -6.763 -15.497 1.00 87.38 234 ALA A C 1
ATOM 1863 O O . ALA A 1 234 ? 22.759 -7.269 -16.498 1.00 87.38 234 ALA A O 1
ATOM 1864 N N . ARG A 1 235 ? 21.757 -7.518 -14.504 1.00 85.38 235 ARG A N 1
ATOM 1865 C CA . ARG A 1 235 ? 21.651 -8.991 -14.560 1.00 85.38 235 ARG A CA 1
ATOM 1866 C C . ARG A 1 235 ? 20.393 -9.459 -15.298 1.00 85.38 235 ARG A C 1
ATOM 1868 O O . ARG A 1 235 ? 20.266 -10.644 -15.616 1.00 85.38 235 ARG A O 1
ATOM 1875 N N . ILE A 1 236 ? 19.455 -8.553 -15.566 1.00 85.62 236 ILE A N 1
ATOM 1876 C CA . ILE A 1 236 ? 18.241 -8.827 -16.331 1.00 85.62 236 ILE A CA 1
ATOM 1877 C C . ILE A 1 236 ? 18.549 -8.534 -17.800 1.00 85.62 236 ILE A C 1
ATOM 1879 O O . ILE A 1 236 ? 18.896 -7.415 -18.171 1.00 85.62 236 ILE A O 1
ATOM 1883 N N . GLY A 1 237 ? 18.509 -9.583 -18.625 1.00 68.44 237 GLY A N 1
ATOM 1884 C CA . GLY A 1 237 ? 19.051 -9.565 -19.982 1.00 68.44 237 GLY A CA 1
ATOM 1885 C C . GLY A 1 237 ? 18.508 -8.411 -20.824 1.00 68.44 237 GLY A C 1
ATOM 1886 O O . GLY A 1 237 ? 17.308 -8.157 -20.835 1.00 68.44 237 GLY A O 1
ATOM 1887 N N . ASN A 1 238 ? 19.414 -7.743 -21.545 1.00 72.69 238 ASN A N 1
ATOM 1888 C CA . ASN A 1 238 ? 19.151 -6.617 -22.445 1.00 72.69 238 ASN A CA 1
ATOM 1889 C C . ASN A 1 238 ? 18.573 -5.346 -21.810 1.00 72.69 238 ASN A C 1
ATOM 1891 O O . ASN A 1 238 ? 18.178 -4.466 -22.566 1.00 72.69 238 ASN A O 1
ATOM 1895 N N . TYR A 1 239 ? 18.560 -5.191 -20.481 1.00 86.06 239 TYR A N 1
ATOM 1896 C CA . TYR A 1 239 ? 18.139 -3.934 -19.861 1.00 86.06 239 TYR A CA 1
ATOM 1897 C C . TYR A 1 239 ? 19.266 -2.882 -19.903 1.00 86.06 239 TYR A C 1
ATOM 1899 O O . TYR A 1 239 ? 20.223 -2.977 -19.126 1.00 86.06 239 TYR A O 1
ATOM 1907 N N . PRO A 1 240 ? 19.218 -1.867 -20.788 1.00 85.44 240 PRO A N 1
ATOM 1908 C CA . PRO A 1 240 ? 20.307 -0.915 -20.941 1.00 85.44 240 PRO A CA 1
ATOM 1909 C C . PRO A 1 240 ? 20.329 0.043 -19.741 1.00 85.44 240 PRO A C 1
ATOM 1911 O O . PRO A 1 240 ? 19.340 0.739 -19.495 1.00 85.44 240 PRO A O 1
ATOM 1914 N N . PRO A 1 241 ? 21.460 0.189 -19.025 1.00 81.44 241 PRO A N 1
ATOM 1915 C CA . PRO A 1 241 ? 21.552 1.128 -17.902 1.00 81.44 241 PRO A CA 1
ATOM 1916 C C . PRO A 1 241 ? 21.241 2.587 -18.279 1.00 81.44 241 PRO A C 1
ATOM 1918 O O . PRO A 1 241 ? 20.898 3.400 -17.417 1.00 81.44 241 PRO A O 1
ATOM 1921 N N . SER A 1 242 ? 21.352 2.937 -19.567 1.00 87.19 242 SER A N 1
ATOM 1922 C CA . SER A 1 242 ? 20.974 4.248 -20.097 1.00 87.19 242 SER A CA 1
ATOM 1923 C C . SER A 1 242 ? 19.486 4.558 -19.926 1.00 87.19 242 SER A C 1
ATOM 1925 O O . SER A 1 242 ? 19.154 5.725 -19.751 1.00 87.19 242 SER A O 1
ATOM 1927 N N . TYR A 1 243 ? 1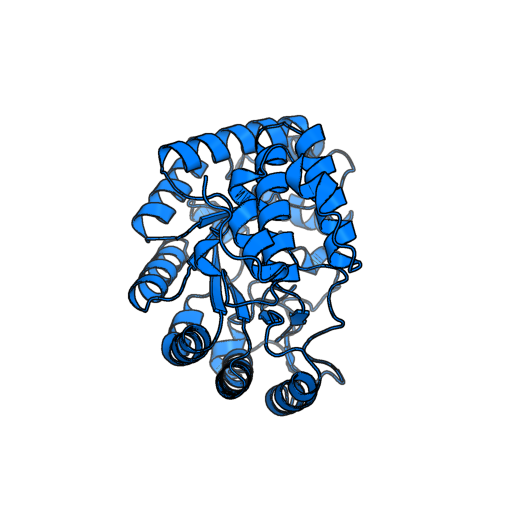8.594 3.561 -19.902 1.00 89.44 243 TYR A N 1
ATOM 1928 C CA . TYR A 1 243 ? 17.161 3.786 -19.688 1.00 89.44 243 TYR A CA 1
ATOM 1929 C C . TYR A 1 243 ? 16.887 4.417 -18.326 1.00 89.44 243 TYR A C 1
ATOM 1931 O O . TYR A 1 243 ? 16.237 5.459 -18.244 1.00 89.44 243 TYR A O 1
ATOM 1939 N N . MET A 1 244 ? 17.467 3.852 -17.264 1.00 88.50 244 MET A N 1
ATOM 1940 C CA . MET A 1 244 ? 17.353 4.438 -15.928 1.00 88.50 244 MET A CA 1
ATOM 1941 C C . MET A 1 244 ? 18.078 5.768 -15.834 1.00 88.50 244 MET A C 1
ATOM 1943 O O . MET A 1 244 ? 17.514 6.726 -15.319 1.00 88.50 244 MET A O 1
ATOM 1947 N N . ARG A 1 245 ? 19.292 5.869 -16.388 1.00 87.06 245 ARG A N 1
ATOM 1948 C CA . ARG A 1 245 ? 20.052 7.126 -16.370 1.00 87.06 245 ARG A CA 1
ATOM 1949 C C . ARG A 1 245 ? 19.288 8.278 -17.024 1.00 87.06 245 ARG A C 1
ATOM 1951 O O . ARG A 1 245 ? 19.304 9.380 -16.496 1.00 87.06 245 ARG A O 1
ATOM 1958 N N . ASN A 1 246 ? 18.617 8.031 -18.145 1.00 91.38 246 ASN A N 1
ATOM 1959 C CA . ASN A 1 246 ? 17.907 9.075 -18.879 1.00 91.38 246 ASN A CA 1
ATOM 1960 C C . ASN A 1 246 ? 16.617 9.502 -18.171 1.00 91.38 246 ASN A C 1
ATOM 1962 O O . ASN A 1 246 ? 16.308 10.693 -18.149 1.00 91.38 246 ASN A O 1
ATOM 1966 N N . LEU A 1 247 ? 15.890 8.544 -17.587 1.00 92.94 247 LEU A N 1
ATOM 1967 C CA . LEU A 1 247 ? 14.605 8.801 -16.937 1.00 92.94 247 LEU A CA 1
ATOM 1968 C C . LEU A 1 247 ? 14.743 9.316 -15.503 1.00 92.94 247 LEU A C 1
ATOM 1970 O O . LEU A 1 247 ? 13.994 10.197 -15.110 1.00 92.94 247 LEU A O 1
ATOM 1974 N N . TYR A 1 248 ? 15.688 8.797 -14.722 1.00 92.94 248 TYR A N 1
ATOM 1975 C CA . TYR A 1 248 ? 15.897 9.237 -13.339 1.00 92.94 248 TYR A CA 1
ATOM 1976 C C . TYR A 1 248 ? 16.889 10.394 -13.248 1.00 92.94 248 TYR A C 1
ATOM 1978 O O . TYR A 1 248 ? 16.804 11.201 -12.324 1.00 92.94 248 TYR A O 1
ATOM 1986 N N . ARG A 1 249 ? 17.830 10.503 -14.199 1.00 88.88 249 ARG A N 1
ATOM 1987 C CA . ARG A 1 249 ? 18.979 11.421 -14.117 1.00 88.88 249 ARG A CA 1
ATOM 1988 C C . ARG A 1 249 ? 19.651 11.260 -12.748 1.00 88.88 249 ARG A C 1
ATOM 1990 O O . ARG A 1 249 ? 20.064 10.154 -12.402 1.00 88.88 249 ARG A O 1
ATOM 1997 N N . ASP A 1 250 ? 19.678 12.334 -11.961 1.00 83.62 250 ASP A N 1
ATOM 1998 C CA . ASP A 1 250 ? 20.146 12.341 -10.577 1.00 83.62 250 ASP A CA 1
ATOM 1999 C C . ASP A 1 250 ? 19.026 12.371 -9.528 1.00 83.62 250 ASP A C 1
ATOM 2001 O O . ASP A 1 250 ? 19.310 12.323 -8.333 1.00 83.62 250 ASP A O 1
ATOM 2005 N N . GLY A 1 251 ? 17.763 12.332 -9.951 1.00 89.56 251 GLY A N 1
ATOM 2006 C CA . GLY A 1 251 ? 16.588 12.350 -9.085 1.00 89.56 251 GLY A CA 1
ATOM 2007 C C . GLY A 1 251 ? 16.277 11.023 -8.387 1.00 89.56 251 GLY A C 1
ATOM 2008 O O . GLY A 1 251 ? 16.727 9.945 -8.777 1.00 89.56 251 GLY A O 1
ATOM 2009 N N . MET A 1 252 ? 15.477 11.115 -7.325 1.00 92.19 252 MET A N 1
ATOM 2010 C CA . MET A 1 252 ? 14.919 9.956 -6.620 1.00 92.19 252 MET A CA 1
ATOM 2011 C C . MET A 1 252 ? 13.768 9.309 -7.397 1.00 92.19 252 MET A C 1
ATOM 2013 O O . MET A 1 252 ? 13.551 8.104 -7.289 1.00 92.19 252 MET A O 1
ATOM 2017 N N . THR A 1 253 ? 13.035 10.117 -8.158 1.00 93.56 253 THR A N 1
ATOM 2018 C CA . THR A 1 253 ? 11.853 9.726 -8.918 1.00 93.56 253 THR A CA 1
ATOM 2019 C C . THR A 1 253 ? 12.147 9.739 -10.408 1.00 93.56 253 THR A C 1
ATOM 2021 O O . THR A 1 253 ? 13.066 10.409 -10.880 1.00 93.56 253 THR A O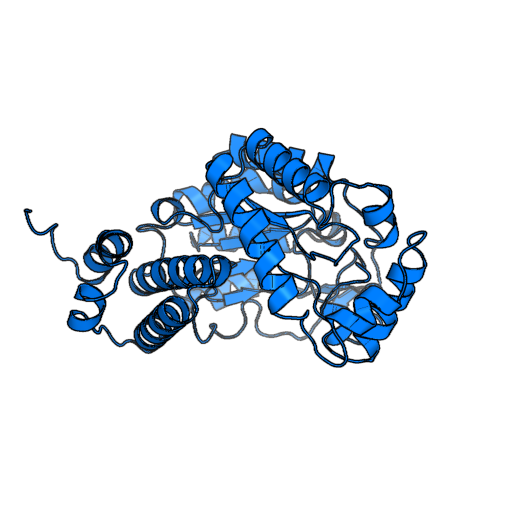 1
ATOM 2024 N N . ILE A 1 254 ? 11.325 9.006 -11.142 1.00 94.50 254 ILE A N 1
ATOM 2025 C CA . ILE A 1 254 ? 11.327 8.984 -12.597 1.00 94.50 254 ILE A CA 1
ATOM 2026 C C . ILE A 1 254 ? 10.891 10.335 -13.196 1.00 94.50 254 ILE A C 1
ATOM 2028 O O . ILE A 1 254 ? 10.201 11.118 -12.539 1.00 94.50 254 ILE A O 1
ATOM 2032 N N . ASP A 1 255 ? 11.279 10.596 -14.446 1.00 94.94 255 ASP A N 1
ATOM 2033 C CA . ASP A 1 255 ? 10.831 11.737 -15.245 1.00 94.94 255 ASP A CA 1
ATOM 2034 C C . ASP A 1 255 ? 9.291 11.887 -15.211 1.00 94.94 255 ASP A C 1
ATOM 2036 O O . ASP A 1 255 ? 8.572 10.938 -15.552 1.00 94.94 255 ASP A O 1
ATOM 2040 N N . PRO A 1 256 ? 8.765 13.067 -14.823 1.00 92.81 256 PRO A N 1
ATOM 2041 C CA . PRO A 1 256 ? 7.326 13.273 -14.673 1.00 92.81 256 PRO A CA 1
ATOM 2042 C C . PRO A 1 256 ? 6.514 13.078 -15.956 1.00 92.81 256 PRO A C 1
ATOM 2044 O O . PRO A 1 256 ? 5.359 12.665 -15.877 1.00 92.81 256 PRO A O 1
ATOM 2047 N N . ALA A 1 257 ? 7.081 13.356 -17.137 1.00 93.44 257 ALA A N 1
ATOM 2048 C CA . ALA A 1 257 ? 6.354 13.190 -18.395 1.00 93.44 257 ALA A CA 1
ATOM 2049 C C . ALA A 1 257 ? 6.159 11.704 -18.714 1.00 93.44 257 ALA A C 1
ATOM 2051 O O . ALA A 1 257 ? 5.051 11.288 -19.058 1.00 93.44 257 ALA A O 1
ATOM 2052 N N . TYR A 1 258 ? 7.203 10.895 -18.507 1.00 95.19 258 TYR A N 1
ATOM 2053 C CA . TYR A 1 258 ? 7.101 9.440 -18.620 1.00 95.19 258 TYR A CA 1
ATOM 2054 C C . TYR A 1 258 ? 6.100 8.873 -17.608 1.00 95.19 258 TYR A C 1
ATOM 2056 O O . TYR A 1 258 ? 5.233 8.071 -17.958 1.00 95.19 258 TYR A O 1
ATOM 2064 N N . GLN A 1 259 ? 6.177 9.338 -16.355 1.00 94.56 259 GLN A N 1
ATOM 2065 C CA . GLN A 1 259 ? 5.247 8.935 -15.302 1.00 94.56 259 GLN A CA 1
ATOM 2066 C C . GLN A 1 259 ? 3.795 9.241 -15.684 1.00 94.56 259 GLN A C 1
ATOM 2068 O O . GLN A 1 259 ? 2.919 8.393 -15.527 1.00 94.56 259 GLN A O 1
ATOM 2073 N N . GLN A 1 260 ? 3.534 10.440 -16.212 1.00 94.50 260 GLN A N 1
ATOM 2074 C CA . GLN A 1 260 ? 2.198 10.870 -16.611 1.00 94.50 260 GLN A CA 1
ATOM 2075 C C . GLN A 1 260 ? 1.642 10.034 -17.769 1.00 94.50 260 GLN A C 1
ATOM 2077 O O . GLN A 1 260 ? 0.465 9.668 -17.753 1.00 94.50 260 GLN A O 1
ATOM 2082 N N . GLU A 1 261 ? 2.475 9.698 -18.755 1.00 94.81 261 GLU A N 1
ATOM 2083 C CA . GLU A 1 261 ? 2.081 8.842 -19.875 1.00 94.81 261 GLU A CA 1
ATOM 2084 C C . GLU A 1 261 ? 1.667 7.443 -19.392 1.00 94.81 261 GLU A C 1
ATOM 2086 O O . GLU A 1 261 ? 0.578 6.959 -19.721 1.00 94.81 261 GLU A O 1
ATOM 2091 N N . ARG A 1 262 ? 2.508 6.811 -18.562 1.00 95.88 262 ARG A N 1
ATOM 2092 C CA . ARG A 1 262 ? 2.242 5.479 -18.003 1.00 95.88 262 ARG A CA 1
ATOM 2093 C C . ARG A 1 262 ? 1.033 5.487 -17.062 1.00 95.88 262 ARG A C 1
ATOM 2095 O O . ARG A 1 262 ? 0.176 4.610 -17.171 1.00 95.88 262 ARG A O 1
ATOM 2102 N N . ASN A 1 263 ? 0.892 6.514 -16.218 1.00 96.25 263 ASN A N 1
ATOM 2103 C CA . ASN A 1 263 ? -0.275 6.709 -15.350 1.00 96.25 263 ASN A CA 1
ATOM 2104 C C . ASN A 1 263 ? -1.578 6.823 -16.147 1.00 96.25 263 ASN A C 1
ATOM 2106 O O . ASN A 1 263 ? -2.576 6.202 -15.776 1.00 96.25 263 ASN A O 1
ATOM 2110 N N . ALA A 1 264 ? -1.578 7.584 -17.244 1.00 94.62 264 ALA A N 1
ATOM 2111 C CA . ALA A 1 264 ? -2.748 7.712 -18.106 1.00 94.62 264 ALA A CA 1
ATOM 2112 C C . ALA A 1 264 ? -3.101 6.376 -18.780 1.00 94.62 264 ALA A C 1
ATOM 2114 O O . ALA A 1 264 ? -4.280 6.032 -18.858 1.00 94.62 264 ALA A O 1
ATOM 2115 N N . SER A 1 265 ? -2.097 5.607 -19.222 1.00 95.31 265 SER A N 1
ATOM 2116 C CA . SER A 1 265 ? -2.307 4.268 -19.792 1.00 95.31 265 SER A CA 1
ATOM 2117 C C . SER A 1 265 ? -2.951 3.315 -18.778 1.00 95.31 265 SER A C 1
ATOM 2119 O O . SER A 1 265 ? -4.022 2.769 -19.044 1.00 95.31 265 SER A O 1
ATOM 2121 N N . LEU A 1 266 ? -2.375 3.208 -17.576 1.00 96.81 266 LEU A N 1
ATOM 2122 C CA . LEU A 1 266 ? -2.900 2.371 -16.491 1.00 96.81 266 LEU A CA 1
ATOM 2123 C C . LEU A 1 266 ? -4.300 2.776 -16.053 1.00 96.81 266 LEU A C 1
ATOM 2125 O O . LEU A 1 266 ? -5.161 1.917 -15.890 1.00 96.81 266 LEU A O 1
ATOM 2129 N N . THR A 1 267 ? -4.542 4.078 -15.901 1.00 96.94 267 THR A N 1
ATOM 2130 C CA . THR A 1 267 ? -5.861 4.580 -15.501 1.00 96.94 267 THR A CA 1
ATOM 2131 C C . THR A 1 267 ? -6.922 4.190 -16.527 1.00 96.94 267 THR A C 1
ATOM 2133 O O . THR A 1 267 ? -7.979 3.716 -16.129 1.00 96.94 267 THR A O 1
ATOM 2136 N N . ARG A 1 268 ? -6.630 4.303 -17.834 1.00 96.75 268 ARG A N 1
ATOM 2137 C CA . ARG A 1 268 ? -7.552 3.848 -18.889 1.00 96.75 268 ARG A CA 1
ATOM 2138 C C . ARG A 1 268 ? -7.815 2.346 -18.815 1.00 96.75 268 ARG A C 1
ATOM 2140 O O . ARG A 1 268 ? -8.971 1.953 -18.815 1.00 96.75 268 ARG A O 1
ATOM 2147 N N . MET A 1 269 ? -6.772 1.524 -18.677 1.00 97.75 269 MET A N 1
ATOM 2148 C CA . MET A 1 269 ? -6.933 0.067 -18.541 1.00 97.75 269 MET A CA 1
ATOM 2149 C C . MET A 1 269 ? -7.803 -0.305 -17.334 1.00 97.75 269 MET A C 1
ATOM 2151 O O . MET A 1 269 ? -8.637 -1.201 -17.420 1.00 97.75 269 MET A O 1
ATOM 2155 N N . CYS A 1 270 ? -7.617 0.391 -16.211 1.00 98.06 270 CYS A N 1
ATOM 2156 C CA . CYS A 1 270 ? -8.412 0.200 -15.002 1.00 98.06 270 CYS A CA 1
ATOM 2157 C C . CYS A 1 270 ? -9.871 0.630 -15.209 1.00 98.06 270 CYS A C 1
ATOM 2159 O O . CYS A 1 270 ? -10.779 -0.108 -14.831 1.00 98.06 270 CYS A O 1
ATOM 2161 N N . ASP A 1 271 ? -10.100 1.784 -15.842 1.00 97.31 271 ASP A N 1
ATOM 2162 C CA . ASP A 1 271 ? -11.440 2.287 -16.154 1.00 97.31 271 ASP A CA 1
ATOM 2163 C C . ASP A 1 271 ? -12.187 1.333 -17.112 1.00 97.31 271 ASP A C 1
ATOM 2165 O O . ASP A 1 271 ? -13.337 0.977 -16.841 1.00 97.31 271 ASP A O 1
ATOM 2169 N N . ASP A 1 272 ? -11.522 0.836 -18.162 1.00 98.12 272 ASP A N 1
ATOM 2170 C CA . ASP A 1 272 ? -12.072 -0.148 -19.112 1.00 98.12 272 ASP A CA 1
ATOM 2171 C C . ASP A 1 272 ? -12.429 -1.472 -18.415 1.00 98.12 272 ASP A C 1
ATOM 2173 O O . ASP A 1 272 ? -13.469 -2.080 -18.682 1.00 98.12 272 ASP A O 1
ATOM 2177 N N . ALA A 1 273 ? -11.590 -1.894 -17.465 1.00 98.12 273 ALA A N 1
ATOM 2178 C CA . ALA A 1 273 ? -11.797 -3.081 -16.644 1.00 98.12 273 ALA A CA 1
ATOM 2179 C C . ALA A 1 273 ? -12.784 -2.870 -15.478 1.00 98.12 273 ALA A C 1
ATOM 2181 O O . ALA A 1 273 ? -13.110 -3.831 -14.778 1.00 98.12 273 ALA A O 1
ATOM 2182 N N . LYS A 1 274 ? -13.261 -1.635 -15.253 1.00 97.88 274 LYS A N 1
ATOM 2183 C CA . LYS A 1 274 ? -14.067 -1.224 -14.087 1.00 97.88 274 LYS A CA 1
ATOM 2184 C C . LYS A 1 274 ? -13.403 -1.556 -12.743 1.00 97.88 274 LYS A C 1
ATOM 2186 O O . LYS A 1 274 ? -14.091 -1.847 -11.766 1.00 97.88 274 LYS A O 1
ATOM 2191 N N . LEU A 1 275 ? -12.074 -1.502 -12.697 1.00 98.06 275 LEU A N 1
ATOM 2192 C CA . LEU A 1 275 ? -11.272 -1.745 -11.503 1.00 98.06 275 LEU A CA 1
ATOM 2193 C C . LEU A 1 275 ? -10.831 -0.398 -10.898 1.00 98.06 275 LEU A C 1
ATOM 2195 O O . LEU A 1 275 ? -10.076 0.333 -11.536 1.00 98.06 275 LEU A O 1
ATOM 2199 N N . PRO A 1 276 ? -11.280 -0.028 -9.687 1.00 97.25 276 PRO A N 1
ATOM 2200 C CA . PRO A 1 276 ? -10.858 1.207 -9.024 1.00 97.25 276 PRO A CA 1
ATOM 2201 C C . PRO A 1 276 ? -9.337 1.311 -8.831 1.00 97.25 276 PRO A C 1
ATOM 2203 O O . PRO A 1 276 ? -8.667 0.311 -8.594 1.00 97.25 276 PRO A O 1
ATOM 2206 N N . VAL A 1 277 ? -8.795 2.534 -8.868 1.00 96.00 277 VAL A N 1
ATOM 2207 C CA . VAL A 1 277 ? -7.342 2.819 -8.724 1.00 96.00 277 VAL A CA 1
ATOM 2208 C C . VAL A 1 277 ? -6.914 3.178 -7.283 1.00 96.00 277 VAL A C 1
ATOM 2210 O O . VAL A 1 277 ? -5.801 3.640 -7.016 1.00 96.00 277 VAL A O 1
ATOM 2213 N N . HIS A 1 278 ? -7.854 3.034 -6.354 1.00 95.00 278 HIS A N 1
ATOM 2214 C CA . HIS A 1 278 ? -7.747 3.211 -4.908 1.00 95.00 278 HIS A CA 1
ATOM 2215 C C . HIS A 1 278 ? -8.978 2.540 -4.269 1.00 95.00 278 HIS A C 1
ATOM 2217 O O . HIS A 1 278 ? -9.956 2.302 -4.986 1.00 95.00 278 HIS A O 1
ATOM 2223 N N . PRO A 1 279 ? -8.985 2.264 -2.953 1.00 96.12 279 PRO A N 1
ATOM 2224 C CA . PRO A 1 279 ? -10.169 1.732 -2.280 1.00 96.12 279 PRO A CA 1
ATOM 2225 C C . PRO A 1 279 ? -11.402 2.626 -2.499 1.00 96.12 279 PRO A C 1
ATOM 2227 O O . PRO A 1 279 ? -11.328 3.830 -2.239 1.00 96.12 279 PRO A O 1
ATOM 2230 N N . PRO A 1 280 ? -12.541 2.094 -2.978 1.00 95.00 280 PRO A N 1
ATOM 2231 C CA . PRO A 1 280 ? -13.798 2.837 -2.985 1.00 95.00 280 PRO A CA 1
ATOM 2232 C C . PRO A 1 280 ? -14.264 3.235 -1.581 1.00 95.00 280 PRO A C 1
ATOM 2234 O O . PRO A 1 280 ? -14.109 2.468 -0.632 1.00 95.00 280 PRO A O 1
ATOM 2237 N N . TYR A 1 281 ? -14.939 4.387 -1.468 1.00 95.44 281 TYR A N 1
ATOM 2238 C CA . TYR A 1 281 ? -15.463 4.893 -0.189 1.00 95.44 281 TYR A CA 1
ATOM 2239 C C . TYR A 1 281 ? -16.310 3.858 0.564 1.00 95.44 281 TYR A C 1
ATOM 2241 O O . TYR A 1 281 ? -16.154 3.682 1.767 1.00 95.44 281 TYR A O 1
ATOM 2249 N N . ALA A 1 282 ? -17.145 3.100 -0.153 1.00 94.19 282 ALA A N 1
ATOM 2250 C CA . ALA A 1 282 ? -18.004 2.068 0.428 1.00 94.19 282 ALA A CA 1
ATOM 2251 C C . ALA A 1 282 ? -17.244 0.995 1.237 1.00 94.19 282 ALA A C 1
ATOM 2253 O O . ALA A 1 282 ? -17.841 0.355 2.098 1.00 94.19 282 ALA A O 1
ATOM 2254 N N . MET A 1 283 ? -15.942 0.799 0.994 1.00 94.94 283 MET A N 1
ATOM 2255 C CA . MET A 1 283 ? -15.129 -0.158 1.751 1.00 94.94 283 MET A CA 1
ATOM 2256 C C . MET A 1 283 ? -14.817 0.312 3.175 1.00 94.94 283 MET A C 1
ATOM 2258 O O . MET A 1 283 ? -14.608 -0.525 4.049 1.00 94.94 283 MET A O 1
ATOM 2262 N N . PHE A 1 284 ? -14.748 1.624 3.406 1.00 95.31 284 PHE A N 1
ATOM 2263 C CA . PHE A 1 284 ? -14.322 2.205 4.684 1.00 95.31 284 PHE A CA 1
ATOM 2264 C C . PHE A 1 284 ? -15.316 3.218 5.270 1.00 95.31 284 PHE A C 1
ATOM 2266 O O . PHE A 1 284 ? -15.084 3.730 6.362 1.00 95.31 284 PHE A O 1
ATOM 2273 N N . ALA A 1 285 ? -16.432 3.470 4.585 1.00 94.00 285 ALA A N 1
ATOM 2274 C CA . ALA A 1 285 ? -17.522 4.304 5.070 1.00 94.00 285 ALA A CA 1
ATOM 2275 C C . ALA A 1 285 ? -18.065 3.791 6.410 1.00 94.00 285 ALA A C 1
ATOM 2277 O O . ALA A 1 285 ? -18.399 2.613 6.547 1.00 94.00 285 ALA A O 1
ATOM 2278 N N . GLN A 1 286 ? -18.175 4.694 7.381 1.00 92.56 286 GLN A N 1
ATOM 2279 C CA . GLN A 1 286 ? -18.613 4.428 8.755 1.00 92.56 286 GLN A CA 1
ATOM 2280 C C . GLN A 1 286 ? -17.757 3.415 9.527 1.00 92.56 286 GLN A C 1
ATOM 2282 O O . GLN A 1 286 ? -18.179 2.915 10.571 1.00 92.56 286 GLN A O 1
ATOM 2287 N N . ARG A 1 287 ? -16.550 3.111 9.040 1.00 93.50 287 ARG A N 1
ATOM 2288 C CA . ARG A 1 287 ? -15.617 2.179 9.692 1.00 93.50 287 ARG A CA 1
ATOM 2289 C C . ARG A 1 287 ? -14.425 2.886 10.323 1.00 93.50 287 ARG A C 1
ATOM 2291 O O . ARG A 1 287 ? -13.748 2.268 11.143 1.00 93.50 287 ARG A O 1
ATOM 2298 N N . LEU A 1 288 ? -14.169 4.143 9.955 1.00 93.94 288 LEU A N 1
ATOM 2299 C CA . LEU A 1 288 ? -13.023 4.926 10.418 1.00 93.94 288 LEU A CA 1
ATOM 2300 C C . LEU A 1 288 ? -13.491 6.182 11.172 1.00 93.94 288 LEU A C 1
ATOM 2302 O O . LEU A 1 288 ? -14.686 6.416 11.372 1.00 93.94 288 LEU A O 1
ATOM 2306 N N . ASP A 1 289 ? -12.543 6.993 11.646 1.00 91.81 289 ASP A N 1
ATOM 2307 C CA . ASP A 1 289 ? -12.873 8.337 12.121 1.00 91.81 289 ASP A CA 1
ATOM 2308 C C . ASP A 1 289 ? -13.514 9.133 10.963 1.00 91.81 289 ASP A C 1
ATOM 2310 O O . ASP A 1 289 ? -12.964 9.130 9.859 1.00 91.81 289 ASP A O 1
ATOM 2314 N N . PRO A 1 290 ? -14.658 9.815 11.160 1.00 92.50 290 PRO A N 1
ATOM 2315 C CA . PRO A 1 290 ? -15.341 10.499 10.066 1.00 92.50 290 PRO A CA 1
ATOM 2316 C C . PRO A 1 290 ? -14.465 11.540 9.353 1.00 92.50 290 PRO A C 1
ATOM 2318 O O . PRO A 1 290 ? -14.558 11.677 8.132 1.00 92.50 290 PRO A O 1
ATOM 2321 N N . ARG A 1 291 ? -13.579 12.252 10.068 1.00 93.19 291 ARG A N 1
ATOM 2322 C CA . ARG A 1 291 ? -12.658 13.202 9.423 1.00 93.19 291 ARG A CA 1
ATOM 2323 C C . ARG A 1 291 ? -11.662 12.464 8.546 1.00 93.19 291 ARG A C 1
ATOM 2325 O O . ARG A 1 291 ? -11.485 12.872 7.404 1.00 93.19 291 ARG A O 1
ATOM 2332 N N . ASN A 1 292 ? -11.107 11.354 9.031 1.00 94.62 292 ASN A N 1
ATOM 2333 C CA . ASN A 1 292 ? -10.237 10.487 8.233 1.00 94.62 292 ASN A CA 1
ATOM 2334 C C . ASN A 1 292 ? -10.950 9.954 6.980 1.00 94.62 292 ASN A C 1
ATOM 2336 O O . ASN A 1 292 ? -10.341 9.886 5.916 1.00 94.62 292 ASN A O 1
ATOM 2340 N N . GLU A 1 293 ? -12.237 9.611 7.068 1.00 95.19 293 GLU A N 1
ATOM 2341 C CA . GLU A 1 293 ? -13.021 9.197 5.898 1.00 95.19 293 GLU A CA 1
ATOM 2342 C C . GLU A 1 293 ? -13.127 10.308 4.851 1.00 95.19 293 GLU A C 1
ATOM 2344 O O . GLU A 1 293 ? -12.830 10.077 3.679 1.00 95.19 293 GLU A O 1
ATOM 2349 N N . LEU A 1 294 ? -13.528 11.514 5.264 1.00 96.19 294 LEU A N 1
ATOM 2350 C CA . LEU A 1 294 ? -13.630 12.665 4.365 1.00 96.19 294 LEU A CA 1
ATOM 2351 C C . LEU A 1 294 ? -12.277 12.996 3.731 1.00 96.19 294 LEU A C 1
ATOM 2353 O O . LEU A 1 294 ? -12.188 13.234 2.525 1.00 96.19 294 LEU A O 1
ATOM 2357 N N . GLU A 1 295 ? -11.231 12.978 4.547 1.00 96.38 295 GLU A N 1
ATOM 2358 C CA . GLU A 1 295 ? -9.873 13.237 4.114 1.00 96.38 295 GLU A CA 1
ATOM 2359 C C . GLU A 1 295 ? -9.407 12.216 3.064 1.00 96.38 295 GLU A C 1
ATOM 2361 O O . GLU A 1 295 ? -8.938 12.605 1.992 1.00 96.38 295 GLU A O 1
ATOM 2366 N N . LEU A 1 296 ? -9.621 10.918 3.314 1.00 96.94 296 LEU A N 1
ATOM 2367 C CA . LEU A 1 296 ? -9.280 9.838 2.386 1.00 96.94 296 LEU A CA 1
ATOM 2368 C C . LEU A 1 296 ? -9.989 9.978 1.043 1.00 96.94 296 LEU A C 1
ATOM 2370 O O . LEU A 1 296 ? -9.332 9.874 0.009 1.00 96.94 296 LEU A O 1
ATOM 2374 N N . VAL A 1 297 ? -11.300 10.244 1.032 1.00 96.69 297 VAL A N 1
ATOM 2375 C CA . VAL A 1 297 ? -12.050 10.375 -0.230 1.00 96.69 297 VAL A CA 1
ATOM 2376 C C . VAL A 1 297 ? -11.516 11.553 -1.053 1.00 96.69 297 VAL A C 1
ATOM 2378 O O . VAL A 1 297 ? -11.347 11.428 -2.269 1.00 96.69 297 VAL A O 1
ATOM 2381 N N . ILE A 1 298 ? -11.176 12.674 -0.407 1.00 97.44 298 ILE A N 1
ATOM 2382 C CA . ILE A 1 298 ? -10.557 13.823 -1.084 1.00 97.44 298 ILE A CA 1
ATOM 2383 C C . ILE A 1 298 ? -9.163 13.461 -1.612 1.00 97.44 298 ILE A C 1
ATOM 2385 O O . ILE A 1 298 ? -8.841 13.785 -2.756 1.00 97.44 298 ILE A O 1
ATOM 2389 N N . LEU A 1 299 ? -8.334 12.768 -0.825 1.00 97.25 299 LEU A N 1
ATOM 2390 C CA . LEU A 1 299 ? -6.989 12.358 -1.245 1.00 97.25 299 LEU A CA 1
ATOM 2391 C C . LEU A 1 299 ? -7.009 11.352 -2.397 1.00 97.25 299 LEU A C 1
ATOM 2393 O O . LEU A 1 299 ? -6.198 11.454 -3.319 1.00 97.25 299 LEU A O 1
ATOM 2397 N N . HIS A 1 300 ? -7.939 10.401 -2.373 1.00 97.19 300 HIS A N 1
ATOM 2398 C CA . HIS A 1 300 ? -8.160 9.440 -3.451 1.00 97.19 300 HIS A CA 1
ATOM 2399 C C . HIS A 1 300 ? -8.570 10.140 -4.743 1.00 97.19 300 HIS A C 1
ATOM 2401 O O . HIS A 1 300 ? -7.988 9.878 -5.800 1.00 97.19 300 HIS A O 1
ATOM 2407 N N . GLN A 1 301 ? -9.483 11.107 -4.651 1.00 96.44 301 GLN A N 1
ATOM 2408 C CA . GLN A 1 301 ? -9.888 11.902 -5.803 1.00 96.44 301 GLN A CA 1
ATOM 2409 C C . GLN A 1 301 ? -8.748 12.793 -6.321 1.00 96.44 301 GLN A C 1
ATOM 2411 O O . GLN A 1 301 ? -8.504 12.839 -7.527 1.00 96.44 301 GLN A O 1
ATOM 2416 N N . ALA A 1 302 ? -7.983 13.427 -5.428 1.00 96.50 302 ALA A N 1
ATOM 2417 C CA . ALA A 1 302 ? -6.800 14.204 -5.792 1.00 96.50 302 ALA A CA 1
ATOM 2418 C C . ALA A 1 302 ? -5.731 13.337 -6.477 1.00 96.50 302 ALA A C 1
ATOM 2420 O O . ALA A 1 302 ? -5.091 13.772 -7.436 1.00 96.50 302 ALA A O 1
ATOM 2421 N N . ARG A 1 303 ? -5.551 12.086 -6.030 1.00 95.06 303 ARG A N 1
ATOM 2422 C CA . ARG A 1 303 ? -4.674 11.118 -6.699 1.00 95.06 303 ARG A CA 1
ATOM 2423 C C . ARG A 1 303 ? -5.188 10.802 -8.100 1.00 95.06 303 ARG A C 1
ATOM 2425 O O . ARG A 1 303 ? -4.401 10.849 -9.040 1.00 95.06 303 ARG A O 1
ATOM 2432 N N . ARG A 1 304 ? -6.485 10.526 -8.268 1.00 94.38 304 ARG A N 1
ATOM 2433 C CA . ARG A 1 304 ? -7.084 10.279 -9.591 1.00 94.38 304 ARG A CA 1
ATOM 2434 C C . ARG A 1 304 ? -6.914 11.481 -10.526 1.00 94.38 304 ARG A C 1
ATOM 2436 O O . ARG A 1 304 ? -6.563 11.296 -11.689 1.00 94.38 304 ARG A O 1
ATOM 2443 N N . ASP A 1 305 ? -7.095 12.700 -10.019 1.00 95.38 305 ASP A N 1
ATOM 2444 C CA . ASP A 1 305 ? -6.819 13.935 -10.760 1.00 95.38 305 ASP A CA 1
ATOM 2445 C C . ASP A 1 305 ? -5.355 14.014 -11.204 1.00 95.38 305 ASP A C 1
ATOM 2447 O O . ASP A 1 305 ? -5.092 14.291 -12.375 1.00 95.38 305 ASP A O 1
ATOM 2451 N N . MET A 1 306 ? -4.410 13.704 -10.311 1.00 93.88 306 MET A N 1
ATOM 2452 C CA . MET A 1 306 ? -2.982 13.670 -10.636 1.00 93.88 306 MET A CA 1
ATOM 2453 C C . MET A 1 306 ? -2.673 12.637 -11.724 1.00 93.88 306 MET A C 1
ATOM 2455 O O . MET A 1 306 ? -2.034 12.970 -12.716 1.00 93.88 306 MET A O 1
ATOM 2459 N N . LEU A 1 307 ? -3.183 11.408 -11.594 1.00 92.75 307 LEU A N 1
ATOM 2460 C CA . LEU A 1 307 ? -2.985 10.340 -12.583 1.00 92.75 307 LEU A CA 1
ATOM 2461 C C . LEU A 1 307 ? -3.513 10.729 -13.974 1.00 92.75 307 LEU A C 1
ATOM 2463 O O . LEU A 1 307 ? -2.949 10.326 -14.990 1.00 92.75 307 LEU A O 1
ATOM 2467 N N . GLN A 1 308 ? -4.560 11.554 -14.029 1.00 90.69 308 GLN A N 1
ATOM 2468 C CA . GLN A 1 308 ? -5.174 12.045 -15.265 1.00 90.69 308 GLN A CA 1
ATOM 2469 C C . GLN A 1 308 ? -4.625 13.412 -15.723 1.00 90.69 308 GLN A C 1
ATOM 2471 O O . GLN A 1 308 ? -5.184 14.019 -16.635 1.00 90.69 308 GLN A O 1
ATOM 2476 N N . GLY A 1 309 ? -3.544 13.907 -15.108 1.00 90.62 309 GLY A N 1
ATOM 2477 C CA . GLY A 1 309 ? -2.867 15.144 -15.507 1.00 90.62 309 GLY A CA 1
ATOM 2478 C C . GLY A 1 309 ? -3.587 16.430 -15.087 1.00 90.62 309 GLY A C 1
ATOM 2479 O O . GLY A 1 309 ? -3.212 17.520 -15.519 1.00 90.62 309 GLY A O 1
ATOM 2480 N N . ARG A 1 310 ? -4.606 16.348 -14.223 1.00 94.06 310 ARG A N 1
ATOM 2481 C CA . ARG A 1 310 ? -5.349 17.500 -13.680 1.00 94.06 310 ARG A CA 1
ATOM 2482 C C . ARG A 1 310 ? -4.669 18.055 -12.426 1.00 94.06 310 ARG A C 1
ATOM 2484 O O . ARG A 1 310 ? -5.268 18.115 -11.352 1.00 94.06 310 ARG A O 1
ATOM 2491 N N . ALA A 1 311 ? -3.414 18.480 -12.571 1.00 93.94 311 ALA A N 1
ATOM 2492 C CA . ALA A 1 311 ? -2.554 18.885 -11.455 1.00 93.94 311 ALA A CA 1
ATOM 2493 C C . ALA A 1 311 ? -3.185 19.956 -10.543 1.00 93.94 311 ALA A C 1
ATOM 2495 O O . ALA A 1 311 ? -3.130 19.823 -9.326 1.00 93.94 311 ALA A O 1
ATOM 2496 N N . THR A 1 312 ? -3.851 20.972 -11.103 1.00 96.31 312 THR A N 1
ATOM 2497 C CA . THR A 1 312 ? -4.502 22.031 -10.311 1.00 96.31 312 THR A CA 1
ATOM 2498 C C . THR A 1 312 ? -5.598 21.489 -9.390 1.00 96.31 312 THR A C 1
ATOM 2500 O O . THR A 1 312 ? -5.640 21.854 -8.217 1.00 96.31 312 THR A O 1
ATOM 2503 N N . LEU A 1 313 ? -6.461 20.591 -9.883 1.00 96.62 313 LEU A N 1
ATOM 2504 C CA . LEU A 1 313 ? -7.509 19.975 -9.058 1.00 96.62 313 LEU A CA 1
ATOM 2505 C C . LEU A 1 313 ? -6.912 19.062 -7.986 1.00 96.62 313 LEU A C 1
ATOM 2507 O O . LEU A 1 313 ? -7.361 19.088 -6.838 1.00 96.62 313 LEU A O 1
ATOM 2511 N N . ALA A 1 314 ? -5.858 18.321 -8.340 1.00 96.50 314 ALA A N 1
ATOM 2512 C CA . ALA A 1 314 ? -5.118 17.505 -7.389 1.00 96.50 314 ALA A CA 1
ATOM 2513 C C . ALA A 1 314 ? -4.532 18.359 -6.251 1.00 96.50 314 ALA A C 1
ATOM 2515 O O . ALA A 1 314 ? -4.684 18.004 -5.083 1.00 96.50 314 ALA A O 1
ATOM 2516 N N . THR A 1 315 ? -3.925 19.511 -6.563 1.00 97.69 315 THR A N 1
ATOM 2517 C CA . THR A 1 315 ? -3.403 20.449 -5.556 1.00 97.69 315 THR A CA 1
ATOM 2518 C C . THR A 1 315 ? -4.510 20.971 -4.644 1.00 97.69 315 THR A C 1
ATOM 2520 O O . THR A 1 315 ? -4.343 20.932 -3.429 1.00 97.69 315 THR A O 1
ATOM 2523 N N . ILE A 1 316 ? -5.656 21.387 -5.197 1.00 97.12 316 ILE A N 1
ATOM 2524 C CA . ILE A 1 316 ? -6.805 21.849 -4.398 1.00 97.12 316 ILE A CA 1
ATOM 2525 C C . ILE A 1 316 ? -7.262 20.753 -3.426 1.00 97.12 316 ILE A C 1
ATOM 2527 O O . ILE A 1 316 ? -7.431 21.020 -2.237 1.00 97.12 316 ILE A O 1
ATOM 2531 N N . GLY A 1 317 ? -7.410 19.513 -3.906 1.00 97.19 317 GLY A N 1
ATOM 2532 C CA . GLY A 1 317 ? -7.783 18.381 -3.056 1.00 97.19 317 GLY A CA 1
ATOM 2533 C C . GLY A 1 317 ? -6.763 18.118 -1.942 1.00 97.19 317 GLY A C 1
ATOM 2534 O O . GLY A 1 317 ? -7.142 17.985 -0.782 1.00 97.19 317 GLY A O 1
ATOM 2535 N N . GLN A 1 318 ? -5.461 18.127 -2.254 1.00 96.81 318 GLN A N 1
ATOM 2536 C CA . GLN A 1 318 ? -4.401 17.966 -1.246 1.00 96.81 318 GLN A CA 1
ATOM 2537 C C . GLN A 1 318 ? -4.426 19.078 -0.188 1.00 96.81 318 GLN A C 1
ATOM 2539 O O . GLN A 1 318 ? -4.244 18.797 0.998 1.00 96.81 318 GLN A O 1
ATOM 2544 N N . THR A 1 319 ? -4.675 20.328 -0.590 1.00 97.00 319 THR A N 1
ATOM 2545 C CA . THR A 1 319 ? -4.805 21.458 0.339 1.00 97.00 319 THR A CA 1
ATOM 2546 C C . THR A 1 319 ? -6.017 21.288 1.253 1.00 97.00 319 THR A C 1
ATOM 2548 O O . THR A 1 319 ? -5.878 21.439 2.466 1.00 97.00 319 THR A O 1
ATOM 2551 N N . LEU A 1 320 ? -7.181 20.920 0.706 1.00 96.69 320 LEU A N 1
ATOM 2552 C CA . LEU A 1 320 ? -8.388 20.664 1.501 1.00 96.69 320 LEU A CA 1
ATOM 2553 C C . LEU A 1 320 ? -8.174 19.524 2.504 1.00 96.69 320 LEU A C 1
ATOM 2555 O O . LEU A 1 320 ? -8.450 19.698 3.6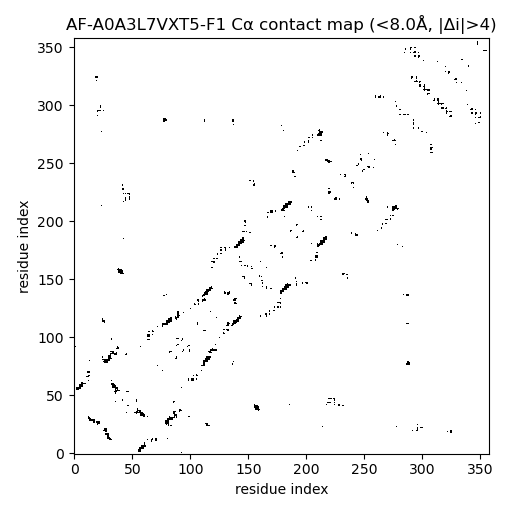88 1.00 96.69 320 LEU A O 1
ATOM 2559 N N . ALA A 1 321 ? -7.612 18.398 2.056 1.00 96.12 321 ALA A N 1
ATOM 2560 C CA . ALA A 1 321 ? -7.270 17.267 2.918 1.00 96.12 321 ALA A CA 1
ATOM 2561 C C . ALA A 1 321 ? -6.306 17.665 4.049 1.00 96.12 321 ALA A C 1
ATOM 2563 O O . ALA A 1 321 ? -6.506 17.297 5.200 1.00 96.12 321 ALA A O 1
ATOM 2564 N N . THR A 1 322 ? -5.292 18.481 3.747 1.00 95.56 322 THR A N 1
ATOM 2565 C CA . THR A 1 322 ? -4.328 18.961 4.754 1.00 95.56 322 THR A CA 1
ATOM 2566 C C . THR A 1 322 ? -5.000 19.805 5.835 1.00 95.56 322 THR A C 1
ATOM 2568 O O . THR A 1 322 ? -4.678 19.675 7.013 1.00 95.56 322 THR A O 1
ATOM 2571 N N . ARG A 1 323 ? -5.968 20.643 5.457 1.00 95.56 323 ARG A N 1
ATOM 2572 C CA . ARG A 1 323 ? -6.732 21.459 6.407 1.00 95.56 323 ARG A CA 1
ATOM 2573 C C . ARG A 1 323 ? -7.666 20.608 7.267 1.00 95.56 323 ARG A C 1
ATOM 2575 O O . ARG A 1 323 ? -7.730 20.822 8.474 1.00 95.56 323 ARG A O 1
ATOM 2582 N N . ILE A 1 324 ? -8.310 19.599 6.676 1.00 94.62 324 ILE A N 1
ATOM 2583 C CA . ILE A 1 324 ? -9.128 18.620 7.413 1.00 94.62 324 ILE A CA 1
ATOM 2584 C C . ILE A 1 324 ? -8.287 17.866 8.447 1.00 94.62 324 ILE A C 1
ATOM 2586 O O . ILE A 1 324 ? -8.694 17.768 9.605 1.00 94.62 324 ILE A O 1
ATOM 2590 N N . ALA A 1 325 ? -7.091 17.411 8.064 1.00 92.94 325 ALA A N 1
ATOM 2591 C CA . ALA A 1 325 ? -6.149 16.755 8.970 1.00 92.94 325 ALA A CA 1
ATOM 2592 C C . ALA A 1 325 ? -5.718 17.667 10.134 1.00 92.94 325 ALA A C 1
ATOM 2594 O O . ALA A 1 325 ? -5.579 17.215 11.268 1.00 92.94 325 ALA A O 1
ATOM 2595 N N . ALA A 1 326 ? -5.575 18.973 9.877 1.00 93.00 326 ALA A N 1
ATOM 2596 C CA . ALA A 1 326 ? -5.300 19.985 10.900 1.00 93.00 326 ALA A CA 1
ATOM 2597 C C . ALA A 1 326 ? -6.513 20.312 11.801 1.00 93.00 326 ALA A C 1
ATOM 2599 O O . ALA A 1 326 ? -6.400 21.125 12.719 1.00 93.00 326 ALA A O 1
ATOM 2600 N N . GLY A 1 327 ? -7.670 19.684 11.565 1.00 91.31 327 GLY A N 1
ATOM 2601 C CA . GLY A 1 327 ? -8.898 19.873 12.334 1.00 91.31 327 GLY A CA 1
ATOM 2602 C C . GLY A 1 327 ? -9.813 20.984 11.816 1.00 91.31 327 GLY A C 1
ATOM 2603 O O . GLY A 1 327 ? -10.843 21.249 12.438 1.00 91.31 327 GLY A O 1
ATOM 2604 N N . GLU A 1 328 ? -9.484 21.622 10.690 1.00 93.25 328 GLU A N 1
ATOM 2605 C CA . GLU A 1 328 ? -10.375 22.584 10.042 1.00 93.25 328 GLU A CA 1
ATOM 2606 C C . GLU A 1 328 ? -11.521 21.872 9.309 1.00 93.25 328 GLU A C 1
ATOM 2608 O O . GLU A 1 328 ? -11.350 20.802 8.734 1.00 93.25 328 GLU A O 1
ATOM 2613 N N . MET A 1 329 ? -12.693 22.506 9.250 1.00 90.69 329 MET A N 1
ATOM 2614 C CA . MET A 1 329 ? -13.834 22.027 8.459 1.00 90.69 329 MET A CA 1
ATOM 2615 C C . MET A 1 329 ? -14.352 23.146 7.547 1.00 90.69 329 MET A C 1
ATOM 2617 O O . MET A 1 329 ? -15.349 23.796 7.873 1.00 90.69 329 MET A O 1
ATOM 2621 N N . PRO A 1 330 ? -13.688 23.414 6.404 1.00 91.31 330 PRO A N 1
ATOM 2622 C CA . PRO A 1 330 ? -14.050 24.510 5.509 1.00 91.31 330 PRO A CA 1
ATOM 2623 C C . PRO A 1 330 ? -15.272 24.151 4.647 1.00 91.31 330 PRO A C 1
ATOM 2625 O O . PRO A 1 330 ? -15.169 23.978 3.434 1.00 91.31 330 PRO A O 1
ATOM 2628 N N . LEU A 1 331 ? -16.450 24.030 5.270 1.00 90.00 331 LEU A N 1
ATOM 2629 C CA . LEU A 1 331 ? -17.684 23.547 4.628 1.00 90.00 331 LEU A CA 1
ATOM 2630 C C . LEU A 1 331 ? -18.047 24.315 3.353 1.00 90.00 331 LEU A C 1
ATOM 2632 O O . LEU A 1 331 ? -18.437 23.703 2.363 1.00 90.00 331 LEU A O 1
ATOM 2636 N N . GLN A 1 332 ? -17.872 25.640 3.345 1.00 90.62 332 GLN A N 1
ATOM 2637 C CA . GLN A 1 332 ? -18.136 26.444 2.153 1.00 90.62 332 GLN A CA 1
ATOM 2638 C C . GLN A 1 332 ? -17.230 26.032 0.988 1.00 90.62 332 GLN A C 1
ATOM 2640 O O . GLN A 1 332 ? -17.715 25.866 -0.125 1.00 90.62 332 GLN A O 1
ATOM 2645 N N . GLU A 1 333 ? -15.937 25.820 1.220 1.00 93.12 333 GLU A N 1
ATOM 2646 C CA . GLU A 1 333 ? -15.009 25.395 0.167 1.00 93.12 333 GLU A CA 1
ATOM 2647 C C . GLU A 1 333 ? -15.281 23.959 -0.277 1.00 93.12 333 GLU A C 1
ATOM 2649 O O . GLU A 1 333 ? -15.242 23.673 -1.470 1.00 93.12 333 GLU A O 1
ATOM 2654 N N . LEU A 1 334 ? -15.643 23.075 0.658 1.00 93.44 334 LEU A N 1
ATOM 2655 C CA . LEU A 1 334 ? -16.056 21.706 0.345 1.00 93.44 334 LEU A CA 1
ATOM 2656 C C . LEU A 1 334 ? -17.302 21.679 -0.553 1.00 93.44 334 LEU A C 1
ATOM 2658 O O . LEU A 1 334 ? -17.355 20.879 -1.483 1.00 93.44 334 LEU A O 1
ATOM 2662 N N . HIS A 1 335 ? -18.268 22.578 -0.336 1.00 92.69 335 HIS A N 1
ATOM 2663 C CA . HIS A 1 335 ? -19.453 22.716 -1.194 1.00 92.69 335 HIS A CA 1
ATOM 2664 C C . HIS A 1 335 ? -19.126 23.230 -2.604 1.00 92.69 335 HIS A C 1
ATOM 2666 O O . HIS A 1 335 ? -19.829 22.893 -3.551 1.00 92.69 335 HIS A O 1
ATOM 2672 N N . HIS A 1 336 ? -18.058 24.018 -2.755 1.00 93.50 336 HIS A N 1
ATOM 2673 C CA . HIS A 1 336 ? -17.591 24.519 -4.054 1.00 93.50 336 HIS A CA 1
ATOM 2674 C C . HIS A 1 336 ? -16.502 23.635 -4.680 1.00 93.50 336 HIS A C 1
ATOM 2676 O O . HIS A 1 336 ? -15.983 23.956 -5.751 1.00 93.50 336 HIS A O 1
ATOM 2682 N N . TYR A 1 337 ? -16.133 22.527 -4.034 1.00 94.44 337 TYR A N 1
ATOM 2683 C CA . TYR A 1 337 ? -15.149 21.605 -4.575 1.00 94.44 337 TYR A CA 1
ATOM 2684 C C . TYR A 1 337 ? -15.702 20.934 -5.834 1.00 94.44 337 TYR A C 1
ATOM 2686 O O . TYR A 1 337 ? -16.832 20.448 -5.846 1.00 94.44 337 TYR A O 1
ATOM 2694 N N . ALA A 1 338 ? -14.889 20.858 -6.891 1.00 95.25 338 ALA A N 1
ATOM 2695 C CA . ALA A 1 338 ? -15.305 20.307 -8.184 1.00 95.25 338 ALA A CA 1
ATOM 2696 C C . ALA A 1 338 ? -15.876 18.879 -8.082 1.00 95.25 338 ALA A C 1
ATOM 2698 O O . ALA A 1 338 ? -16.721 18.488 -8.884 1.00 95.25 338 ALA A O 1
ATOM 2699 N N . HIS A 1 339 ? -15.450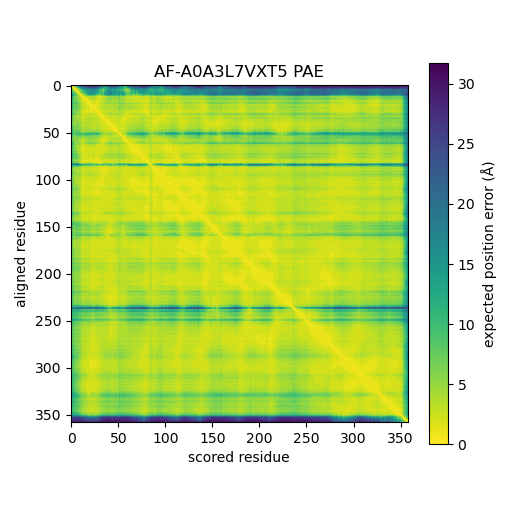 18.121 -7.066 1.00 95.56 339 HIS A N 1
ATOM 2700 C CA . HIS A 1 339 ? -15.890 16.751 -6.807 1.00 95.56 339 HIS A CA 1
ATOM 2701 C C . HIS A 1 339 ? -16.878 16.641 -5.636 1.00 95.56 339 HIS A C 1
ATOM 2703 O O . HIS A 1 339 ? -16.967 15.584 -5.011 1.00 95.56 339 HIS A O 1
ATOM 2709 N N . TYR A 1 340 ? -17.628 17.708 -5.329 1.00 95.00 340 TYR A N 1
ATOM 2710 C CA . TYR A 1 340 ? -18.581 17.756 -4.210 1.00 95.00 340 TYR A CA 1
ATOM 2711 C C . TYR A 1 340 ? -19.501 16.529 -4.152 1.00 95.00 340 TYR A C 1
ATOM 2713 O O . TYR A 1 340 ? -19.644 15.924 -3.094 1.00 95.00 340 TYR A O 1
ATOM 2721 N N . MET A 1 341 ? -20.063 16.100 -5.286 1.00 94.44 341 MET A N 1
ATOM 2722 C CA . MET A 1 341 ? -20.982 14.953 -5.328 1.00 94.44 341 MET A CA 1
ATOM 2723 C C . MET A 1 341 ? -20.339 13.638 -4.863 1.00 94.44 341 MET A C 1
ATOM 2725 O O . MET A 1 341 ? -21.029 12.801 -4.287 1.00 94.44 341 MET A O 1
ATOM 2729 N N . LEU A 1 342 ? -19.028 13.466 -5.067 1.00 92.00 342 LEU A N 1
ATOM 2730 C CA . LEU A 1 342 ? -18.290 12.284 -4.612 1.00 92.00 342 LEU A CA 1
ATOM 2731 C C . LEU A 1 342 ? -18.009 12.329 -3.106 1.00 92.00 342 LEU A C 1
ATOM 2733 O O . LEU A 1 342 ? -18.018 11.291 -2.451 1.00 92.00 342 LEU A O 1
ATOM 2737 N N . ILE A 1 343 ? -17.780 13.523 -2.554 1.00 94.19 343 ILE A N 1
ATOM 2738 C CA . ILE A 1 343 ? -17.418 13.703 -1.139 1.00 94.19 343 ILE A CA 1
ATOM 2739 C C . ILE A 1 343 ? -18.625 13.993 -0.237 1.00 94.19 343 ILE A C 1
ATOM 2741 O O . ILE A 1 343 ? -18.519 13.870 0.982 1.00 94.19 343 ILE A O 1
ATOM 2745 N N . ARG A 1 344 ? -19.786 14.344 -0.811 1.00 94.31 344 ARG A N 1
ATOM 2746 C CA . ARG A 1 344 ? -21.033 14.669 -0.095 1.00 94.31 344 ARG A CA 1
ATOM 2747 C C . ARG A 1 344 ? -21.414 13.610 0.951 1.00 94.31 344 ARG A C 1
ATOM 2749 O O . ARG A 1 344 ? -21.708 14.022 2.073 1.00 94.31 344 ARG A O 1
ATOM 2756 N N . PRO A 1 345 ? -21.372 12.292 0.664 1.00 93.44 345 PRO A N 1
ATOM 2757 C CA . PRO A 1 345 ? -21.679 11.278 1.675 1.00 93.44 345 PRO A CA 1
ATOM 2758 C C . PRO A 1 345 ? -20.736 11.329 2.887 1.00 93.44 345 PRO A C 1
ATOM 2760 O O . PRO A 1 345 ? -21.187 11.238 4.027 1.00 93.44 345 PRO A O 1
ATOM 2763 N N . ALA A 1 346 ? -19.438 11.550 2.658 1.00 93.44 346 ALA A N 1
ATOM 2764 C CA . ALA A 1 346 ? -18.464 11.676 3.739 1.00 93.44 346 ALA A CA 1
ATOM 2765 C C . ALA A 1 346 ? -18.677 12.972 4.541 1.00 93.44 346 ALA A C 1
ATOM 2767 O O . ALA A 1 346 ? -18.649 12.938 5.768 1.00 93.44 346 ALA A O 1
ATOM 2768 N N . ILE A 1 347 ? -18.990 14.099 3.883 1.00 92.81 347 ILE A N 1
ATOM 2769 C CA . ILE A 1 347 ? -19.345 15.359 4.567 1.00 92.81 347 ILE A CA 1
ATOM 2770 C C . ILE A 1 347 ? -20.551 15.154 5.492 1.00 92.81 347 ILE A C 1
ATOM 2772 O O . ILE A 1 347 ? -20.533 15.609 6.636 1.00 92.81 347 ILE A O 1
ATOM 2776 N N . GLN A 1 348 ? -21.594 14.465 5.020 1.00 90.81 348 GLN A N 1
ATOM 2777 C CA . GLN A 1 348 ? -22.786 14.162 5.822 1.00 90.81 348 GLN A CA 1
ATOM 2778 C C . GLN A 1 348 ? -22.435 13.326 7.053 1.00 90.81 348 GLN A C 1
ATOM 2780 O O . GLN A 1 348 ? -22.903 13.627 8.150 1.00 90.81 348 GLN A O 1
ATOM 2785 N N . HIS A 1 349 ? -21.552 12.337 6.896 1.00 88.75 349 HIS A N 1
ATOM 2786 C CA . HIS A 1 349 ? -21.079 11.528 8.012 1.00 88.75 349 HIS A CA 1
ATOM 2787 C C . HIS A 1 349 ? -20.301 12.360 9.049 1.00 88.75 349 HIS A C 1
ATOM 2789 O O . HIS A 1 349 ? -20.567 12.230 10.242 1.00 88.75 349 HIS A O 1
ATOM 2795 N N . VAL A 1 350 ? -19.405 13.263 8.626 1.00 88.56 350 VAL A N 1
ATOM 2796 C CA . VAL A 1 350 ? -18.647 14.126 9.561 1.00 88.56 350 VAL A CA 1
ATOM 2797 C C . VAL A 1 350 ? -19.538 15.146 10.270 1.00 88.56 350 VAL A C 1
ATOM 2799 O O . VAL A 1 350 ? -19.342 15.432 11.447 1.00 88.56 350 VAL A O 1
ATOM 2802 N N . THR A 1 351 ? -20.502 15.724 9.554 1.00 86.62 351 THR A N 1
ATOM 2803 C CA . THR A 1 351 ? -21.346 16.818 10.071 1.00 86.62 351 THR A CA 1
ATOM 2804 C C . THR A 1 351 ? -22.577 16.337 10.833 1.00 86.62 351 THR A C 1
ATOM 2806 O O . THR A 1 351 ? -23.216 17.136 11.514 1.00 86.62 351 THR A O 1
ATOM 2809 N N . GLY A 1 352 ? -22.939 15.057 10.708 1.00 78.31 352 GLY A N 1
ATOM 2810 C CA . GLY A 1 352 ? -24.193 14.519 11.238 1.00 78.31 352 GLY A CA 1
ATOM 2811 C C . GLY A 1 352 ? -25.443 15.076 10.542 1.00 78.31 352 GLY A C 1
ATOM 2812 O O . GLY A 1 352 ? -26.551 14.912 11.053 1.00 78.31 352 GLY A O 1
ATOM 2813 N N . ALA A 1 353 ? -25.288 15.758 9.402 1.00 66.12 353 ALA A N 1
ATOM 2814 C CA . ALA A 1 353 ? -26.396 16.343 8.660 1.00 66.12 353 ALA A CA 1
ATOM 2815 C C . ALA A 1 353 ? -27.159 15.263 7.876 1.00 66.12 353 ALA A C 1
ATOM 2817 O O . ALA A 1 353 ? -26.565 14.475 7.138 1.00 66.12 353 ALA A O 1
ATOM 2818 N N . ALA A 1 354 ? -28.490 15.259 8.003 1.00 50.53 354 ALA A N 1
ATOM 2819 C CA . ALA A 1 354 ? -29.367 14.449 7.161 1.00 50.53 354 ALA A CA 1
ATOM 2820 C C . ALA A 1 354 ? -29.162 14.803 5.673 1.00 50.53 354 ALA A C 1
ATOM 2822 O O . ALA A 1 354 ? -28.786 15.941 5.363 1.00 50.53 354 ALA A O 1
ATOM 2823 N N . PRO A 1 355 ? -29.403 13.873 4.730 1.00 48.00 355 PRO A N 1
ATOM 2824 C CA . PRO A 1 355 ? -29.322 14.195 3.316 1.00 48.00 355 PRO A CA 1
ATOM 2825 C C . PRO A 1 355 ? -30.277 15.347 3.002 1.00 48.00 355 PRO A C 1
ATOM 2827 O O . PRO A 1 355 ? -31.487 15.199 3.139 1.00 48.00 355 PRO A O 1
ATOM 2830 N N . PHE A 1 356 ? -29.726 16.508 2.623 1.00 47.91 356 PHE A N 1
ATOM 2831 C CA . PHE A 1 356 ? -30.514 17.604 2.061 1.00 47.91 356 PHE A CA 1
ATOM 2832 C C . PHE A 1 356 ? -31.372 17.022 0.932 1.00 47.91 356 PHE A C 1
ATOM 2834 O O . PHE A 1 356 ? -30.813 16.455 -0.010 1.00 47.91 356 PHE A O 1
ATOM 2841 N N . ALA A 1 357 ? -32.696 17.072 1.097 1.00 37.59 357 ALA A N 1
ATOM 2842 C CA . ALA A 1 357 ? -33.641 16.713 0.051 1.00 37.59 357 ALA A CA 1
ATOM 2843 C C . ALA A 1 357 ? -33.351 17.594 -1.171 1.00 37.59 357 ALA A C 1
ATOM 2845 O O . ALA A 1 357 ? -33.076 18.783 -0.996 1.00 37.59 357 ALA A O 1
ATOM 2846 N N . ASP A 1 358 ? -33.315 16.947 -2.335 1.00 39.47 358 ASP A N 1
ATOM 2847 C CA . ASP A 1 358 ? -32.807 17.471 -3.609 1.00 39.47 358 ASP A CA 1
ATOM 2848 C C . ASP A 1 358 ? -33.374 18.833 -4.034 1.00 39.47 358 ASP A C 1
ATOM 2850 O O . ASP A 1 358 ? -34.573 19.101 -3.777 1.00 39.47 358 ASP A O 1
#

Nearest PDB structures (foldseek):
  7voc-assembly1_C  TM=6.948E-01  e=2.744E-03  Streptomyces griseochromogenes
  1tv7-assembly1_B  TM=6.631E-01  e=9.738E-03  Staphylococcus aureus
  2fb2-assembly1_B  TM=6.727E-01  e=1.409E-02  Staphylococcus aureus
  2yx0-assembly1_A  TM=6.210E-01  e=2.149E-02  Pyrococcus horikoshii
  3vav-assembly1_E  TM=4.277E-01  e=2.039E-02  Burkholderia thailandensis E264

Solvent-accessible surface area (backbone atoms only — not comparable to full-atom values): 19072 Å² total; per-residue (Å²): 129,83,53,59,73,45,77,50,97,70,92,67,57,62,47,73,70,48,91,47,69,35,75,88,60,61,18,31,22,50,24,54,73,40,45,38,32,65,41,51,42,52,71,42,65,50,56,49,78,45,63,86,57,37,54,58,29,41,33,39,52,87,60,48,44,61,49,45,54,60,53,56,75,77,50,61,63,41,47,21,41,13,39,57,42,87,18,52,49,48,32,76,65,33,84,77,68,42,56,47,60,45,39,43,51,48,31,31,78,65,26,33,17,32,24,38,39,35,59,46,59,60,60,63,83,43,45,69,45,44,44,54,12,37,75,66,25,36,33,38,41,32,40,49,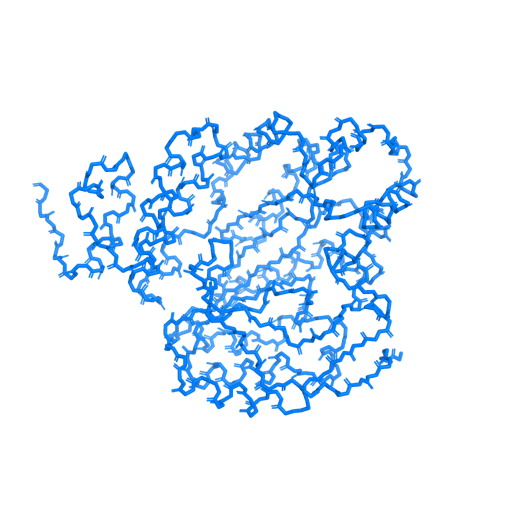46,50,52,89,49,66,74,60,42,62,64,40,21,69,64,59,66,56,57,67,52,44,41,48,38,44,33,52,42,40,73,69,70,40,50,36,33,37,29,36,42,51,39,40,87,89,74,44,58,44,70,68,49,44,50,52,52,51,53,49,37,57,76,27,56,43,60,16,36,40,73,46,63,54,62,30,79,36,72,69,29,36,50,47,33,50,60,43,45,61,72,41,85,92,49,58,70,61,60,55,45,70,40,27,60,91,50,43,49,61,39,65,68,60,50,45,54,53,34,39,51,51,50,50,56,26,60,78,67,70,40,38,74,46,83,56,63,84,78,48,63,92,40,44,42,43,64,57,46,38,29,38,53,36,38,49,50,16,48,53,27,44,39,68,69,37,52,70,60,15,50,52,26,48,52,53,28,52,39,41,59,74,69,47,79,64,59,72,58,50,69,68,37,96,60,28,84,78,44,45,67,35,50,29,62,56,68,70,49,75,83,76,80,132

Mean predicted aligned error: 4.73 Å

Foldseek 3Di:
DPFAEDEDPDQAFFDPQDLAQDLAQSARTEGDQKQAELQPFLLQCCQVVDDPPRNRYIYHHPCLLVNLLVPLVPDDQQGEYEQPDSYALPGPCCVPPVSSVSSLVSCLVSLRHYEHEHQDLCVLVCLVSLLSSVVSFAYAYEHEDAWQDPLLQVLRTVNGDHPVSSLVSLLSSVVSVHAYEYEHPADDPPPQLPLVGLLVVLVSCVVSPHQAYEYYHRFQSDPSSVVSVLVSQPVVPPRDSVVCCVQQVHHRDGNLVVQLVSLLSNLVSCVVSVHHHGHQLVSHPVRHDLLSSLLSQLQSVLVVCVSNVVPVLNVLSNVCSSCSSVVDDPPVVCCVRPPNVSSVSSNCVNVVDDPDDD

Secondary structure (DSSP, 8-state):
-PPEEEE-----SB-SPPSS--TTT--SEEB-SEES-TT--TT-THHHH--TTTTTEEEE-TTHHHHHHHHTTTS-TTS-EEE-SSS-TTSTTHHHH-HHHHHHHHHHHHT--EEEEES-GGGGGGHHHHHHHHHHS-EEEEEE---S-HHHHHHH-TTPPPHHHHHHHHHHHHHTT--EEEEEEEE-TTTT-SHHHHHHHHHHHHHTT-SEEEEEEPP--SHHHHHHHHHHHHTSTT--HHHHHHHHTTSSS--HHHHHHHHHHHHHHHHHTT--SS--GGGTTTTS-HHHHHHHHHHHHHHHHHHTT-HHHHHHHHHHHHHHHTT---HHHHHTSTTHHHHHHHHHHHHT------